Protein AF-R9JPU6-F1 (afdb_monomer)

Solvent-accessible surface area (backbone atoms only — not comparable to full-atom values): 11803 Å² total; per-residue (Å²): 134,87,80,84,91,80,88,85,83,84,76,88,75,80,75,76,77,88,72,72,81,72,50,71,67,57,54,51,59,70,70,45,56,95,27,49,42,82,47,96,69,73,76,91,69,56,48,82,51,43,74,50,76,49,64,34,83,100,52,100,47,70,34,54,36,37,35,25,39,40,81,84,37,42,94,91,50,41,29,31,32,37,42,30,40,59,97,79,42,84,44,27,34,41,32,38,48,68,59,49,40,48,64,64,26,20,50,52,53,46,44,46,45,24,29,49,28,46,74,74,70,66,34,42,81,46,96,74,37,29,42,50,52,51,49,54,26,43,53,49,27,35,75,68,71,78,42,82,69,81,63,92,84,66,54,46,63,55,45,34,63,62,46,63,38,41,50,51,58,35,27,50,52,22,32,66,71,29,65,81,50,84,49,66,71,48,38,51,51,26,54,34,36,49,48,43,34,59,52,52,73,64,55,70,110

Secondary structure (DSSP, 8-state):
-------------------PPPPHHHHHHHHS-TTEEEESS--SSSEEEEEEEEEPTTSS-EEEEEEEE-TT--SSS-EEEEEE-GGG--EEEEEEGGG--TTSB-HHHHHHHHHHHHHHT-S---TTHHHHHHHHHHHHHHHTTSS----TT--HHHHHHH--B-HHHHHHHHHHHHTT---HHHHHHHHHHHHHHHHHHT---

Radius of gyration: 24.13 Å; Cα contacts (8 Å, |Δi|>4): 318; chains: 1; bounding box: 92×58×49 Å

Mean predicted aligned error: 10.43 Å

Nearest PDB structures (foldseek):
  1t82-assembly2_D  TM=3.384E-01  e=1.805E+00  Shewanella oneidensis MR-1
  8k4m-assembly1_A  TM=2.786E-01  e=1.028E+00  Staphylococcus haemolyticus
  7f9o-assembly1_a  TM=2.927E-01  e=2.137E+00  Hordeum vulgare subsp. spontaneum
  5zy8-assembly1_A  TM=2.640E-01  e=2.831E+00  Mycobacterium tuberculosis H37Rv

pLDDT: mean 81.23, std 19.86, range [28.98, 98.38]

Foldseek 3Di:
DDDDDDDDDPDDPPPPPPPDPDDPVRVVQVLAQPQKDWDDDADPDFAWQAKDWQDWPPDPDIKIKTWTFHPPADPVWTWIWIFICPPNDGIIMIGGLLSDQLQWHALQNVVRNFSVCVVVVLALPDPRTNSVLLVVLQVLLCVVVNDDDPDDPDTSVCRRRRPTHNSLVSLVSSLVVLVPDPDPVSVSSNSSSVSSSVSSVPSDD

Sequence (205 aa):
MQVYNISNQIHDKMTHNANQPKTFREEFATMLPASIKQIEQAETGGVALGFTMVPEEGKQVVYGMSARLSEKSTKDNPIVQIRSNLNGENKVYSVEIRKINPQHASQMEMFALCSYADYAGEGTGSTFGSYHTLRMMQDTAETSGVTPTVSDGESAVDNFMNAKRNWISICTQASALLKESSEMSVRDLFLKGRKLTNFLERQEF

Structure (mmCIF, N/CA/C/O backbone):
data_AF-R9JPU6-F1
#
_entry.id   AF-R9JPU6-F1
#
loop_
_atom_site.group_PDB
_atom_site.id
_atom_site.type_symbol
_atom_site.label_atom_id
_atom_site.label_alt_id
_atom_site.label_comp_id
_atom_site.label_asym_id
_atom_site.label_entity_id
_atom_site.label_seq_id
_atom_site.pdbx_PDB_ins_code
_atom_site.Cartn_x
_atom_site.Cartn_y
_atom_site.Cartn_z
_atom_site.occupancy
_atom_site.B_iso_or_equiv
_atom_site.auth_seq_id
_atom_site.auth_comp_id
_atom_site.auth_asym_id
_atom_site.auth_atom_id
_atom_site.pdbx_PDB_model_num
ATOM 1 N N . MET A 1 1 ? -73.795 44.515 28.250 1.00 38.19 1 MET A N 1
ATOM 2 C CA . MET A 1 1 ? -72.401 44.517 27.756 1.00 38.19 1 MET A CA 1
ATOM 3 C C . MET A 1 1 ? -71.759 43.241 28.321 1.00 38.19 1 MET A C 1
ATOM 5 O O . MET A 1 1 ? -71.559 43.200 29.522 1.00 38.19 1 MET A O 1
ATOM 9 N N . GLN A 1 2 ? -71.908 42.065 27.685 1.00 30.28 2 GLN A N 1
ATOM 10 C CA . GLN A 1 2 ? -71.047 41.482 26.625 1.00 30.28 2 GLN A CA 1
ATOM 11 C C . GLN A 1 2 ? -69.556 41.440 27.050 1.00 30.28 2 GLN A C 1
ATOM 13 O O . GLN A 1 2 ? -69.045 42.494 27.392 1.00 30.28 2 GLN A O 1
ATOM 18 N N . VAL A 1 3 ? -68.788 40.335 27.060 1.00 29.03 3 VAL A N 1
ATOM 19 C CA . VAL A 1 3 ? -68.954 38.914 26.663 1.00 29.03 3 VAL A CA 1
ATOM 20 C C . VAL A 1 3 ? -67.937 38.065 27.463 1.00 29.03 3 VAL A C 1
ATOM 22 O O . VAL A 1 3 ? -66.929 38.579 27.938 1.00 29.03 3 VAL A O 1
ATOM 25 N N . TYR A 1 4 ? -68.226 36.770 27.584 1.00 28.98 4 TYR A N 1
ATOM 26 C CA . TYR A 1 4 ? -67.428 35.693 28.169 1.00 28.98 4 TYR A CA 1
ATOM 27 C C . TYR A 1 4 ? -66.068 35.421 27.496 1.00 28.98 4 TYR A C 1
ATOM 29 O O . TYR A 1 4 ? -65.855 35.674 26.315 1.00 28.98 4 TYR A O 1
ATOM 37 N N . ASN A 1 5 ? -65.206 34.802 28.305 1.00 39.75 5 ASN A N 1
ATOM 38 C CA . ASN A 1 5 ? -63.974 34.076 27.997 1.00 39.75 5 ASN A CA 1
ATOM 39 C C . ASN A 1 5 ? -64.203 32.940 26.967 1.00 39.75 5 ASN A C 1
ATOM 41 O O . ASN A 1 5 ? -65.279 32.351 27.004 1.00 39.75 5 ASN A O 1
ATOM 45 N N . ILE A 1 6 ? -63.205 32.628 26.120 1.00 35.47 6 ILE A N 1
ATOM 46 C CA . ILE A 1 6 ? -62.787 31.298 25.594 1.00 35.47 6 ILE A CA 1
ATOM 47 C C . ILE A 1 6 ? -61.735 31.505 24.474 1.00 35.47 6 ILE A C 1
ATOM 49 O O . ILE A 1 6 ? -62.027 32.048 23.419 1.00 35.47 6 ILE A O 1
ATOM 53 N N . SER A 1 7 ? -60.525 31.007 24.750 1.00 35.34 7 SER A N 1
ATOM 54 C CA . SER A 1 7 ? -59.646 30.182 23.900 1.00 35.34 7 SER A CA 1
ATOM 55 C C . SER A 1 7 ? -59.285 30.578 22.450 1.00 35.34 7 SER A C 1
ATOM 57 O O . SER A 1 7 ? -60.121 30.656 21.559 1.00 35.34 7 SER A O 1
ATOM 59 N N . ASN A 1 8 ? -57.965 30.516 22.234 1.00 32.06 8 ASN A N 1
ATOM 60 C CA . ASN A 1 8 ? -57.260 29.752 21.195 1.00 32.06 8 ASN A CA 1
ATOM 61 C C . ASN A 1 8 ? -56.570 30.485 20.030 1.00 32.06 8 ASN A C 1
ATOM 63 O O . ASN A 1 8 ? -57.170 31.206 19.246 1.00 32.06 8 ASN A O 1
ATOM 67 N N . GLN A 1 9 ? -55.302 30.073 19.884 1.00 40.09 9 GLN A N 1
ATOM 68 C CA . GLN A 1 9 ? -54.487 29.985 18.671 1.00 40.09 9 GLN A CA 1
ATOM 69 C C . GLN A 1 9 ? -53.831 31.261 18.134 1.00 40.09 9 GLN A C 1
ATOM 71 O O . GLN A 1 9 ? -54.279 31.854 17.161 1.00 40.09 9 GLN A O 1
ATOM 76 N N . ILE A 1 10 ? -52.613 31.519 18.617 1.00 34.38 10 ILE A N 1
ATOM 77 C CA . ILE A 1 10 ? -51.503 31.742 17.684 1.00 34.38 10 ILE A CA 1
ATOM 78 C C . ILE A 1 10 ? -50.476 30.653 17.969 1.00 34.38 10 ILE A C 1
ATOM 80 O O . ILE A 1 10 ? -49.753 30.669 18.959 1.00 34.38 10 ILE A O 1
ATOM 84 N N . HIS A 1 11 ? -50.549 29.624 17.134 1.00 36.19 11 HIS A N 1
ATOM 85 C CA . HIS A 1 11 ? -49.63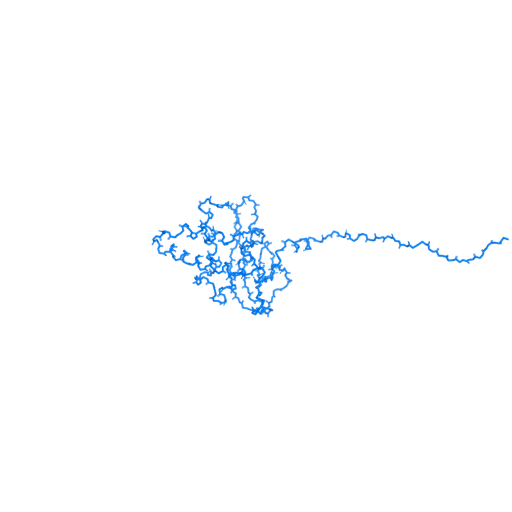9 28.499 17.116 1.00 36.19 11 HIS A CA 1
ATOM 86 C C . HIS A 1 11 ? -48.283 29.011 16.631 1.00 36.19 11 HIS A C 1
ATOM 88 O O . HIS A 1 11 ? -48.166 29.517 15.514 1.00 36.19 11 HIS A O 1
ATOM 94 N N . ASP A 1 12 ? -47.284 28.877 17.493 1.00 40.50 12 ASP A N 1
ATOM 95 C CA . ASP A 1 12 ? -45.879 29.027 17.166 1.00 40.50 12 ASP A CA 1
ATOM 96 C C . ASP A 1 12 ? -45.542 28.081 16.004 1.00 40.50 12 ASP A C 1
ATOM 98 O O . ASP A 1 12 ? -45.567 26.855 16.131 1.00 40.50 12 ASP A O 1
ATOM 102 N N . LYS A 1 13 ? -45.275 28.647 14.830 1.00 36.78 13 LYS A N 1
ATOM 103 C CA . LYS A 1 13 ? -44.569 27.958 13.750 1.00 36.78 13 LYS A CA 1
ATOM 104 C C . LYS A 1 13 ? -43.402 28.826 13.315 1.00 36.78 13 LYS A C 1
ATOM 106 O O . LYS A 1 13 ? -43.304 29.235 12.162 1.00 36.78 13 LYS A O 1
ATOM 111 N N . MET A 1 14 ? -42.480 29.065 14.243 1.00 31.97 14 MET A N 1
ATOM 112 C CA . MET A 1 14 ? -41.086 29.214 13.852 1.00 31.97 14 MET A CA 1
ATOM 113 C C . MET A 1 14 ? -40.602 27.833 13.419 1.00 31.97 14 MET A C 1
ATOM 115 O O . MET A 1 14 ? -40.208 26.993 14.224 1.00 31.97 14 MET A O 1
ATOM 119 N N . THR A 1 15 ? -40.690 27.566 12.119 1.00 36.72 15 THR A N 1
ATOM 120 C CA . THR A 1 15 ? -39.901 26.508 11.499 1.00 36.72 15 THR A CA 1
ATOM 121 C C . THR A 1 15 ? -38.438 26.832 11.777 1.00 36.72 15 THR A C 1
ATOM 123 O O . THR A 1 15 ? -37.862 27.708 11.129 1.00 36.72 15 THR A O 1
ATOM 126 N N . HIS A 1 16 ? -37.848 26.159 12.764 1.00 35.19 16 HIS A N 1
ATOM 127 C CA . HIS A 1 16 ? -36.404 26.081 12.901 1.00 35.19 16 HIS A CA 1
ATOM 128 C C . HIS A 1 16 ? -35.870 25.457 11.616 1.00 35.19 16 HIS A C 1
ATOM 130 O O . HIS A 1 16 ? -35.913 24.244 11.421 1.00 35.19 16 HIS A O 1
ATOM 136 N N . ASN A 1 17 ? -35.421 26.316 10.706 1.00 39.03 17 ASN A N 1
ATOM 137 C CA . ASN A 1 17 ? -34.618 25.905 9.578 1.00 39.03 17 ASN A CA 1
ATOM 138 C C . ASN A 1 17 ? -33.299 25.401 10.172 1.00 39.03 17 ASN A C 1
ATOM 140 O O . ASN A 1 17 ? -32.473 26.186 10.641 1.00 39.03 17 ASN A O 1
ATOM 144 N N . ALA A 1 18 ? -33.175 24.080 10.264 1.00 47.41 18 ALA A N 1
ATOM 145 C CA . ALA A 1 18 ? -32.010 23.386 10.778 1.00 47.41 18 ALA A CA 1
ATOM 146 C C . ALA A 1 18 ? -30.858 23.514 9.776 1.00 47.41 18 ALA A C 1
ATOM 148 O O . ALA A 1 18 ? -30.551 22.584 9.046 1.00 47.41 18 ALA A O 1
ATOM 149 N N . ASN A 1 19 ? -30.224 24.680 9.753 1.00 55.78 19 ASN A N 1
ATOM 150 C CA . ASN A 1 19 ? -28.884 24.860 9.215 1.00 55.78 19 ASN A CA 1
ATOM 151 C C . ASN A 1 19 ? -28.021 25.431 10.338 1.00 55.78 19 ASN A C 1
ATOM 153 O O . ASN A 1 19 ? -27.644 26.602 10.329 1.00 55.78 19 ASN A O 1
ATOM 157 N N . GLN A 1 20 ? -27.747 24.598 11.345 1.00 49.22 20 GLN A N 1
ATOM 158 C CA . GLN A 1 20 ? -26.574 24.847 12.172 1.00 49.22 20 GLN A CA 1
ATOM 159 C C . GLN A 1 20 ? -25.337 24.681 11.277 1.00 49.22 20 GLN A C 1
ATOM 161 O O . GLN A 1 20 ? -25.290 23.723 10.499 1.00 49.22 20 GLN A O 1
ATOM 166 N N . PRO A 1 21 ? -24.362 25.605 11.331 1.00 50.72 21 PRO A N 1
ATOM 167 C CA . PRO A 1 21 ? -23.113 25.435 10.605 1.00 50.72 21 PRO A CA 1
ATOM 168 C C . PRO A 1 21 ? -22.453 24.143 11.087 1.00 50.72 21 PRO A C 1
ATOM 170 O O . PRO A 1 21 ? -22.270 23.954 12.293 1.00 50.72 21 PRO A O 1
ATOM 173 N N . LYS A 1 22 ? -22.152 23.242 10.146 1.00 50.44 22 LYS A N 1
ATOM 174 C CA . LYS A 1 22 ? -21.435 22.002 10.445 1.00 50.44 22 LYS A CA 1
ATOM 175 C C . LYS A 1 22 ? -20.116 22.364 11.107 1.00 50.44 22 LYS A C 1
ATOM 177 O O . LYS A 1 22 ? -19.435 23.309 10.709 1.00 50.44 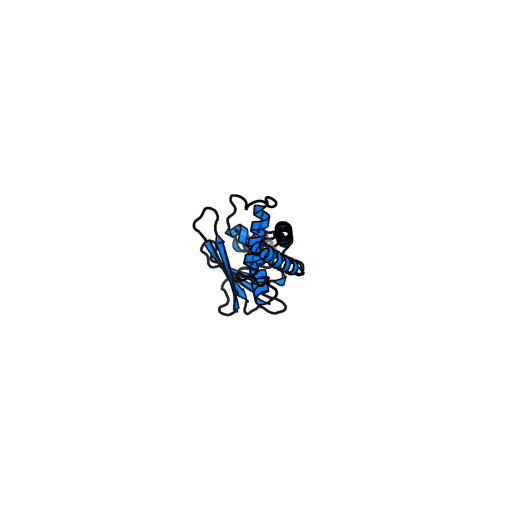22 LYS A O 1
ATOM 182 N N . THR A 1 23 ? -19.761 21.630 12.146 1.00 63.66 23 THR A N 1
ATOM 183 C CA . THR A 1 23 ? -18.461 21.817 12.786 1.00 63.66 23 THR A CA 1
ATOM 184 C C . THR A 1 23 ? -17.353 21.438 11.799 1.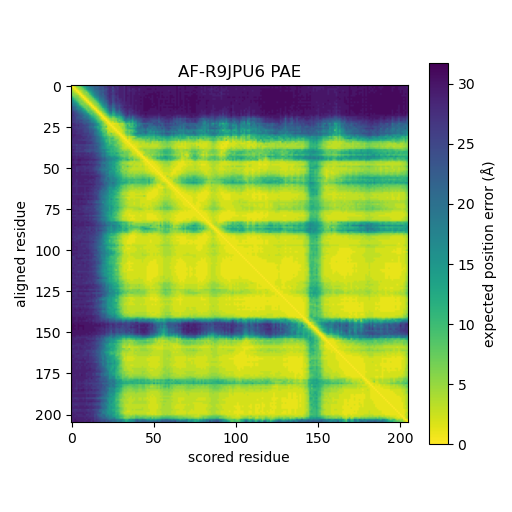00 63.66 23 THR A C 1
ATOM 186 O O . THR A 1 23 ? -17.533 20.540 10.979 1.00 63.66 23 THR A O 1
ATOM 189 N N . PHE A 1 24 ? -16.171 22.054 11.902 1.00 55.91 24 PHE A N 1
ATOM 190 C CA . PHE A 1 24 ? -15.005 21.697 11.074 1.00 55.91 24 PHE A CA 1
ATOM 191 C C . PHE A 1 24 ? -14.715 20.183 11.087 1.00 55.91 24 PHE A C 1
ATOM 193 O O . PHE A 1 24 ? -14.290 19.614 10.090 1.00 55.91 24 PHE A O 1
ATOM 200 N N . ARG A 1 25 ? -15.007 19.502 12.204 1.00 54.34 25 ARG A N 1
ATOM 201 C CA . ARG A 1 25 ? -14.876 18.045 12.341 1.00 54.34 25 ARG A CA 1
ATOM 202 C C . ARG A 1 25 ? -15.889 17.277 11.483 1.00 54.34 25 ARG A C 1
ATOM 204 O O . ARG A 1 25 ? -15.532 16.250 10.918 1.00 54.34 25 ARG A O 1
ATOM 211 N N . GLU A 1 26 ? -17.124 17.761 11.374 1.00 54.12 26 GLU A N 1
ATOM 212 C CA . GLU A 1 26 ? -18.160 17.179 10.509 1.00 54.12 26 GLU A CA 1
ATOM 213 C C . GLU A 1 26 ? -17.874 17.450 9.030 1.00 54.12 26 GLU A C 1
ATOM 215 O O . GLU A 1 26 ? -18.044 16.553 8.207 1.00 54.12 26 GLU A O 1
ATOM 220 N N . GLU A 1 27 ? -17.377 18.640 8.689 1.00 55.28 27 GLU A N 1
ATOM 221 C CA . GLU A 1 27 ? -16.940 18.958 7.324 1.00 55.28 27 GLU A CA 1
ATOM 222 C C . GLU A 1 27 ? -15.718 18.121 6.915 1.00 55.28 27 GLU A C 1
ATOM 224 O O . GLU A 1 27 ? -15.715 17.507 5.847 1.00 55.28 27 GLU A O 1
ATOM 229 N N . PHE A 1 28 ? -14.722 17.984 7.794 1.00 56.56 28 PHE A N 1
ATOM 230 C CA . PHE A 1 28 ? -13.540 17.153 7.555 1.00 56.56 28 PHE A CA 1
ATOM 231 C C . PHE A 1 28 ? -13.891 15.663 7.438 1.00 56.56 28 PHE A C 1
ATOM 233 O O . PHE A 1 28 ? -13.375 14.969 6.564 1.00 56.56 28 PHE A O 1
ATOM 240 N N . ALA A 1 29 ? -14.827 15.164 8.254 1.00 55.97 29 ALA A N 1
ATOM 241 C CA . ALA A 1 29 ? -15.326 13.795 8.135 1.00 55.97 29 ALA A CA 1
ATOM 242 C C . ALA A 1 29 ? -16.040 13.542 6.795 1.00 55.97 29 ALA A C 1
ATOM 244 O O . ALA A 1 29 ? -15.964 12.430 6.278 1.00 55.97 29 ALA A O 1
ATOM 245 N N . THR A 1 30 ? -16.687 14.556 6.205 1.00 55.28 30 THR A N 1
ATOM 246 C CA . THR A 1 30 ? -17.273 14.447 4.856 1.00 55.28 30 THR A CA 1
ATOM 247 C C . THR A 1 30 ? -16.252 14.514 3.718 1.00 55.28 30 THR A C 1
ATOM 249 O O . THR A 1 30 ? -16.586 14.124 2.603 1.00 55.28 30 THR A O 1
ATOM 252 N N . MET A 1 31 ? -15.021 14.968 3.980 1.00 64.69 31 MET A N 1
ATOM 253 C CA . MET A 1 31 ? -13.921 14.957 3.003 1.00 64.69 31 MET A CA 1
ATOM 254 C C . MET A 1 31 ? -13.134 13.642 3.006 1.00 64.69 31 MET A C 1
ATOM 256 O O . MET A 1 31 ? -12.384 13.374 2.066 1.00 64.69 31 MET A O 1
ATOM 260 N N . LEU A 1 32 ? -13.291 12.813 4.045 1.00 69.12 32 LEU A N 1
ATOM 261 C CA . LEU A 1 32 ? -12.600 11.534 4.114 1.00 69.12 32 LEU A CA 1
ATOM 262 C C . LEU A 1 32 ? -13.168 10.537 3.091 1.00 69.12 32 LEU A C 1
ATOM 264 O O . LEU A 1 32 ? -14.376 10.506 2.840 1.00 69.12 32 LEU A O 1
ATOM 268 N N . PRO A 1 33 ? -12.312 9.673 2.521 1.00 74.88 33 PRO A N 1
ATOM 269 C CA . PRO A 1 33 ? -12.764 8.589 1.658 1.00 74.88 33 PRO A CA 1
ATOM 270 C C . PRO A 1 33 ? -13.748 7.678 2.398 1.00 74.88 33 PRO A C 1
ATOM 272 O O . PRO A 1 33 ? -13.590 7.446 3.593 1.00 74.88 33 PRO A O 1
ATOM 275 N N . ALA A 1 34 ? -14.712 7.083 1.690 1.00 80.38 34 ALA A N 1
ATOM 276 C CA . ALA A 1 34 ? -15.714 6.193 2.295 1.00 80.38 34 ALA A CA 1
ATOM 277 C C . ALA A 1 34 ? -15.114 4.964 3.016 1.00 80.38 34 ALA A C 1
ATOM 279 O O . ALA A 1 34 ? -15.773 4.344 3.856 1.00 80.38 34 ALA A O 1
ATOM 280 N N . SER A 1 35 ? -13.873 4.609 2.682 1.00 84.88 35 SER A N 1
ATOM 281 C CA . SER A 1 35 ? -13.092 3.552 3.320 1.00 84.88 35 SER A CA 1
ATOM 282 C C . SER A 1 35 ? -12.487 3.976 4.668 1.00 84.88 35 SER A C 1
ATOM 284 O O . SER A 1 35 ? -12.140 3.100 5.456 1.00 84.88 35 SER A O 1
ATOM 286 N N . ILE A 1 36 ? -12.369 5.278 4.963 1.00 89.69 36 ILE A N 1
ATOM 287 C CA . ILE A 1 36 ? -11.645 5.815 6.122 1.00 89.69 36 ILE A CA 1
ATOM 288 C C . ILE A 1 36 ? -12.606 6.414 7.146 1.00 89.69 36 ILE A C 1
ATOM 290 O O . ILE A 1 36 ? -13.457 7.245 6.838 1.00 89.69 36 ILE A O 1
ATOM 294 N N . LYS A 1 37 ? -12.399 6.061 8.414 1.00 90.62 37 LYS A N 1
ATOM 295 C CA . LYS A 1 37 ? -13.037 6.706 9.566 1.00 90.62 37 LYS A CA 1
ATOM 296 C C . LYS A 1 37 ? -11.983 7.096 10.587 1.00 90.62 37 LYS A C 1
ATOM 298 O O . LYS A 1 37 ? -11.237 6.240 11.056 1.00 90.62 37 LYS A O 1
ATOM 303 N N . GLN A 1 38 ? -11.936 8.366 10.977 1.00 90.06 38 GLN A N 1
ATOM 304 C CA . GLN A 1 38 ? -11.140 8.765 12.135 1.00 90.06 38 GLN A CA 1
ATOM 305 C C . GLN A 1 38 ? -11.800 8.233 13.415 1.00 90.06 38 GLN A C 1
ATOM 307 O O . GLN A 1 38 ? -13.006 8.389 13.604 1.00 90.06 38 GLN A O 1
ATOM 312 N N . ILE A 1 39 ? -11.014 7.616 14.295 1.00 89.81 39 ILE A N 1
ATOM 313 C CA . ILE A 1 39 ? -11.467 7.111 15.597 1.00 89.81 39 ILE A CA 1
ATOM 314 C C . ILE A 1 39 ? -10.704 7.802 16.729 1.00 89.81 39 ILE A C 1
ATOM 316 O O . ILE A 1 39 ? -9.604 8.315 16.531 1.00 89.81 39 ILE A O 1
ATOM 320 N N . GLU A 1 40 ? -11.301 7.837 17.918 1.00 84.81 40 GLU A N 1
ATOM 321 C CA . GLU A 1 40 ? -10.770 8.618 19.045 1.00 84.81 40 GLU A CA 1
ATOM 322 C C . GLU A 1 40 ? -9.537 7.985 19.683 1.00 84.81 40 GLU A C 1
ATOM 324 O O . GLU A 1 40 ? -8.614 8.687 20.086 1.00 84.81 40 GLU A O 1
ATOM 329 N N . GLN A 1 41 ? -9.517 6.657 19.774 1.00 84.00 41 GLN A N 1
ATOM 330 C CA . GLN A 1 41 ? -8.434 5.910 20.396 1.00 84.00 41 GLN A CA 1
ATOM 331 C C . GLN A 1 41 ? -8.130 4.670 19.572 1.00 84.00 41 GLN A C 1
ATOM 333 O O . GLN A 1 41 ? -9.032 3.990 19.083 1.00 84.00 41 GLN A O 1
ATOM 338 N N . ALA A 1 42 ? -6.842 4.382 19.423 1.00 82.94 42 ALA A N 1
ATOM 339 C CA . ALA A 1 42 ? -6.418 3.147 18.797 1.00 82.94 42 ALA A CA 1
ATOM 340 C C . ALA A 1 42 ? -6.670 1.961 19.719 1.00 82.94 42 ALA A C 1
ATOM 342 O O . ALA A 1 42 ? -6.559 2.069 20.941 1.00 82.94 42 ALA A O 1
ATOM 343 N N . GLU A 1 43 ? -6.920 0.813 19.105 1.00 86.75 43 GLU A N 1
ATOM 344 C CA . GLU A 1 43 ? -7.032 -0.447 19.825 1.00 86.75 43 GLU A CA 1
ATOM 345 C C . GLU A 1 43 ? -5.689 -0.790 20.485 1.00 86.75 43 GLU A C 1
ATOM 347 O O . GLU A 1 43 ? -4.609 -0.467 19.964 1.00 86.75 43 GLU A O 1
ATOM 352 N N . THR A 1 44 ? -5.763 -1.373 21.681 1.00 80.50 44 THR A N 1
ATOM 353 C CA . THR A 1 44 ? -4.597 -1.758 22.487 1.00 80.50 44 THR A CA 1
ATOM 354 C C . THR A 1 44 ? -4.046 -3.122 22.072 1.00 80.50 44 THR A C 1
ATOM 356 O O . THR A 1 44 ? -2.852 -3.359 22.265 1.00 80.50 44 THR A O 1
ATOM 359 N N . GLY A 1 45 ? -4.877 -3.983 21.471 1.00 80.25 45 GLY A N 1
ATOM 360 C CA . GLY A 1 45 ? -4.484 -5.254 20.863 1.00 80.25 45 GLY A CA 1
ATOM 361 C C . GLY A 1 45 ? -4.208 -5.154 19.358 1.00 80.25 45 GLY A C 1
ATOM 362 O O . GLY A 1 45 ? -3.800 -4.110 18.855 1.00 80.25 45 GLY A O 1
ATOM 363 N N . GLY A 1 46 ? -4.384 -6.260 18.630 1.00 82.75 46 GLY A N 1
ATOM 364 C CA . GLY A 1 46 ? -4.194 -6.332 17.174 1.00 82.75 46 GLY A CA 1
ATOM 365 C C . GLY A 1 46 ? -2.749 -6.563 16.702 1.00 82.75 46 GLY A C 1
ATOM 366 O O . GLY A 1 46 ? -1.778 -6.387 17.443 1.00 82.75 46 GLY A O 1
ATOM 367 N N . VAL A 1 47 ? -2.600 -6.950 15.431 1.00 93.25 47 VAL A N 1
ATOM 368 C CA . VAL A 1 47 ? -1.317 -7.363 14.827 1.00 93.25 47 VAL A CA 1
ATOM 369 C C . VAL A 1 47 ? -0.654 -6.186 14.116 1.00 93.25 47 VAL A C 1
ATOM 371 O O . VAL A 1 47 ? -1.279 -5.555 13.268 1.00 93.25 47 VAL A O 1
ATOM 374 N N . ALA A 1 48 ? 0.606 -5.880 14.431 1.00 94.31 48 ALA A N 1
ATOM 375 C CA . ALA A 1 48 ? 1.369 -4.873 13.690 1.00 94.31 48 ALA A CA 1
ATOM 376 C C . ALA A 1 48 ? 1.613 -5.347 12.247 1.00 94.31 48 ALA A C 1
ATOM 378 O O . ALA A 1 48 ? 2.065 -6.47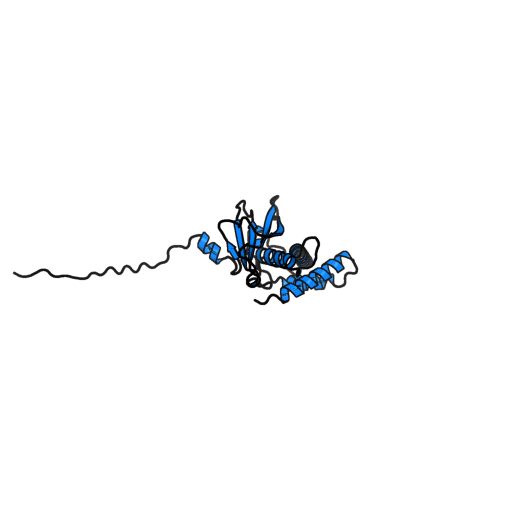1 12.046 1.00 94.31 48 ALA A O 1
ATOM 379 N N . LEU A 1 49 ? 1.304 -4.498 11.262 1.00 96.12 49 LEU A N 1
ATOM 380 C CA . LEU A 1 49 ? 1.369 -4.851 9.839 1.00 96.12 49 LEU A CA 1
ATOM 381 C C . LEU A 1 49 ? 2.490 -4.131 9.095 1.00 96.12 49 LEU A C 1
ATOM 383 O O . LEU A 1 49 ? 3.139 -4.726 8.243 1.00 96.12 49 LEU A O 1
ATOM 387 N N . GLY A 1 50 ? 2.718 -2.853 9.394 1.00 93.12 50 GLY A N 1
ATOM 388 C CA . GLY A 1 50 ? 3.661 -2.060 8.615 1.00 93.12 50 GLY A CA 1
ATOM 389 C C . GLY A 1 50 ? 3.980 -0.709 9.226 1.00 93.12 50 GLY A C 1
ATOM 390 O O . GLY A 1 50 ? 3.277 -0.213 10.110 1.00 93.12 50 GLY A O 1
ATOM 391 N N . PHE A 1 51 ? 5.053 -0.108 8.727 1.00 93.62 51 PHE A N 1
ATOM 392 C CA . PHE A 1 51 ? 5.496 1.228 9.091 1.00 93.62 51 PHE A CA 1
ATOM 393 C C . PHE A 1 51 ? 5.957 1.966 7.834 1.00 93.62 51 PHE A C 1
ATOM 395 O O . PHE A 1 51 ? 6.629 1.378 6.988 1.00 93.62 51 PHE A O 1
ATOM 402 N N . THR A 1 52 ? 5.606 3.243 7.710 1.00 90.62 52 THR A N 1
ATOM 403 C CA . THR A 1 52 ? 6.117 4.112 6.646 1.00 90.62 52 THR A CA 1
ATOM 404 C C . THR A 1 52 ? 6.432 5.499 7.181 1.00 90.62 52 THR A C 1
ATOM 406 O O . THR A 1 52 ? 5.888 5.936 8.195 1.00 90.62 52 THR A O 1
ATOM 409 N N . MET A 1 53 ? 7.308 6.196 6.469 1.00 87.94 53 MET A N 1
ATOM 410 C CA . MET A 1 53 ? 7.652 7.589 6.711 1.00 87.94 53 MET A CA 1
ATOM 411 C C . MET A 1 53 ? 7.108 8.458 5.576 1.00 87.94 53 MET A C 1
ATOM 413 O O . MET A 1 53 ? 7.139 8.048 4.417 1.00 87.94 53 MET A O 1
ATOM 417 N N . VAL A 1 54 ? 6.611 9.643 5.918 1.00 84.69 54 VAL A N 1
ATOM 418 C CA . VAL A 1 54 ? 6.126 10.659 4.977 1.00 84.69 54 VAL A CA 1
ATOM 419 C C . VAL A 1 54 ? 6.960 11.924 5.201 1.00 84.69 54 VAL A C 1
ATOM 421 O O . VAL A 1 54 ? 6.733 12.617 6.198 1.00 84.69 54 VAL A O 1
ATOM 424 N N . PRO A 1 55 ? 7.978 12.192 4.363 1.00 80.69 55 PRO A N 1
ATOM 425 C CA . PRO A 1 55 ? 8.770 13.412 4.465 1.00 80.69 55 PRO A CA 1
ATOM 426 C C . PRO A 1 55 ? 7.956 14.618 3.986 1.00 80.69 55 PRO A C 1
ATOM 428 O O . PRO A 1 55 ? 7.229 14.523 3.000 1.00 80.69 55 PRO A O 1
ATOM 431 N N . GLU A 1 56 ? 8.085 15.747 4.676 1.00 79.06 56 GLU A N 1
ATOM 432 C CA . GLU A 1 56 ? 7.538 17.026 4.220 1.00 79.06 56 GLU A CA 1
ATOM 433 C C . GLU A 1 56 ? 8.566 17.728 3.332 1.00 79.06 56 GLU A C 1
ATOM 435 O O . GLU A 1 56 ? 9.708 17.955 3.744 1.00 79.06 56 GLU A O 1
ATOM 440 N N . GLU A 1 57 ? 8.172 18.061 2.106 1.00 72.31 57 GLU A N 1
ATOM 441 C CA . GLU A 1 57 ? 9.090 18.628 1.126 1.00 72.31 57 GLU A CA 1
ATOM 442 C C . GLU A 1 57 ? 9.614 19.999 1.576 1.00 72.31 57 GLU A C 1
ATOM 444 O O . GLU A 1 57 ? 8.903 20.816 2.165 1.00 72.31 57 GLU A O 1
ATOM 449 N N . GLY A 1 58 ? 10.913 20.229 1.366 1.00 70.62 58 GLY A N 1
ATOM 450 C CA . GLY A 1 58 ? 11.584 21.459 1.790 1.00 70.62 58 GLY A CA 1
ATOM 451 C C . GLY A 1 58 ? 11.720 21.634 3.309 1.00 70.62 58 GLY A C 1
ATOM 452 O O . GLY A 1 58 ? 12.195 22.682 3.750 1.00 70.62 58 GLY A O 1
ATOM 453 N N . LYS A 1 59 ? 11.343 20.639 4.130 1.00 76.88 59 LYS A N 1
ATOM 454 C CA . LYS A 1 59 ? 11.437 20.703 5.598 1.00 76.88 59 LYS A CA 1
ATOM 455 C C . LYS A 1 59 ? 12.218 19.519 6.169 1.00 76.88 59 LYS A C 1
ATOM 457 O O . LYS A 1 59 ? 12.265 18.436 5.606 1.00 76.88 59 LYS A O 1
ATOM 462 N N . GLN A 1 60 ? 12.799 19.709 7.353 1.00 77.62 60 GLN A N 1
ATOM 463 C CA . GLN A 1 60 ? 13.458 18.644 8.130 1.00 77.62 60 GLN A CA 1
ATOM 464 C C . GLN A 1 60 ? 12.447 17.839 8.973 1.00 77.62 60 GLN A C 1
ATOM 466 O O . GLN A 1 60 ? 12.747 17.414 10.087 1.00 77.62 60 GLN A O 1
ATOM 471 N N . VAL A 1 61 ? 11.213 17.693 8.481 1.00 78.38 61 VAL A N 1
ATOM 472 C CA . VAL A 1 61 ? 10.111 17.042 9.197 1.00 78.38 61 VAL A CA 1
ATOM 473 C C . VAL A 1 61 ? 9.728 15.767 8.460 1.00 78.38 61 VAL A C 1
ATOM 475 O O . VAL A 1 61 ? 9.521 15.775 7.250 1.00 78.38 61 VAL A O 1
ATOM 478 N N . VAL A 1 62 ? 9.620 14.672 9.210 1.00 80.38 62 VAL A N 1
ATOM 479 C CA . VAL A 1 62 ? 9.199 13.364 8.706 1.00 80.38 62 VAL A CA 1
ATOM 480 C C . VAL A 1 62 ? 8.124 12.817 9.635 1.00 80.38 62 VAL A C 1
ATOM 482 O O . VAL A 1 62 ? 8.339 12.699 10.843 1.00 80.38 62 VAL A O 1
ATOM 485 N N . TYR A 1 63 ? 6.969 12.473 9.077 1.00 84.38 63 TYR A N 1
ATOM 486 C CA . TYR A 1 63 ? 5.850 11.912 9.827 1.00 84.38 63 TYR A CA 1
ATOM 487 C C . TYR A 1 63 ? 5.866 10.384 9.748 1.00 84.38 63 TYR A C 1
ATOM 489 O O . TYR A 1 63 ? 6.011 9.811 8.669 1.00 84.38 63 TYR A O 1
ATOM 497 N N . GLY A 1 64 ? 5.710 9.713 10.888 1.00 87.31 64 GLY A N 1
ATOM 498 C CA . GLY A 1 64 ? 5.679 8.256 10.983 1.00 87.31 64 GLY A CA 1
ATOM 499 C C . GLY A 1 64 ? 4.247 7.729 10.979 1.00 87.31 64 GLY A C 1
ATOM 500 O O . GLY A 1 64 ? 3.411 8.178 11.765 1.00 87.31 64 GLY A O 1
ATOM 501 N N . MET A 1 65 ? 3.968 6.756 10.115 1.00 90.88 65 MET A N 1
ATOM 502 C CA . MET A 1 65 ? 2.693 6.040 10.073 1.00 90.88 65 MET A CA 1
ATOM 503 C C . MET A 1 65 ? 2.920 4.584 10.449 1.00 90.88 65 MET A C 1
ATOM 505 O O . MET A 1 65 ? 3.847 3.950 9.950 1.00 90.88 65 MET A O 1
ATOM 509 N N . SER A 1 66 ? 2.041 4.028 11.278 1.00 93.88 66 SER A N 1
ATOM 510 C CA . SER A 1 66 ? 2.037 2.592 11.571 1.00 93.88 66 SER A CA 1
ATOM 511 C C . SER A 1 66 ? 0.679 1.983 11.261 1.00 93.88 66 SER A C 1
ATOM 513 O O . SER A 1 66 ? -0.352 2.554 11.614 1.00 93.88 66 SER A O 1
ATOM 515 N N . ALA A 1 67 ? 0.694 0.830 10.601 1.00 96.50 67 ALA A N 1
ATOM 516 C CA . ALA A 1 67 ? -0.478 0.036 10.277 1.00 96.50 67 ALA A CA 1
ATOM 517 C C . ALA A 1 67 ? -0.599 -1.145 11.240 1.00 96.50 67 ALA A C 1
ATOM 519 O O . ALA A 1 67 ? 0.382 -1.832 11.539 1.00 96.50 6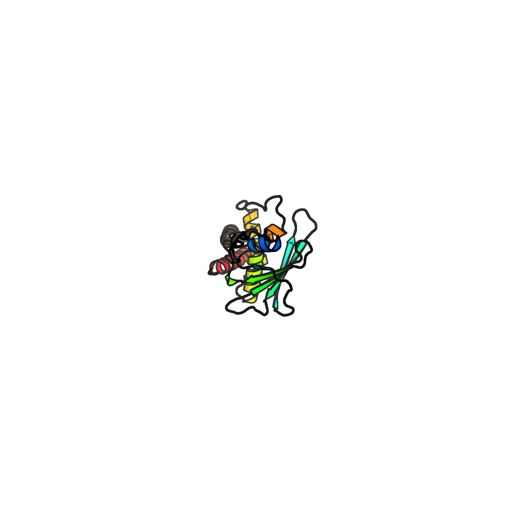7 ALA A O 1
ATOM 520 N N . ARG A 1 68 ? -1.818 -1.401 11.704 1.00 96.56 68 ARG A N 1
ATOM 521 C CA . ARG A 1 68 ? -2.163 -2.528 12.572 1.00 96.56 68 ARG A CA 1
ATOM 522 C C . ARG A 1 68 ? -3.493 -3.133 12.136 1.00 96.56 68 ARG A C 1
ATOM 524 O O . ARG A 1 68 ? -4.419 -2.401 11.810 1.00 96.56 68 ARG A O 1
ATOM 531 N N . LEU A 1 69 ? -3.611 -4.455 12.167 1.00 97.25 69 LEU A N 1
ATOM 532 C CA . LEU A 1 69 ? -4.882 -5.141 11.968 1.00 97.25 69 LEU A CA 1
ATOM 533 C C . LEU A 1 69 ? -5.783 -4.883 13.176 1.00 97.25 69 LEU A C 1
ATOM 535 O O . LEU A 1 69 ? -5.374 -5.158 14.306 1.00 97.25 69 LEU A O 1
ATOM 539 N N . SER A 1 70 ? -6.983 -4.362 12.931 1.00 96.12 70 SER A N 1
ATOM 540 C CA . SER A 1 70 ? -7.965 -4.112 13.987 1.00 96.12 70 SER A CA 1
ATOM 541 C C . SER A 1 70 ? -8.422 -5.420 14.637 1.00 96.12 70 SER A C 1
ATOM 543 O O . SER A 1 70 ? -8.583 -6.434 13.962 1.00 96.12 70 SER A O 1
ATOM 545 N N . GLU A 1 71 ? -8.715 -5.393 15.931 1.00 94.38 71 GLU A N 1
ATOM 546 C CA . GLU A 1 71 ? -9.362 -6.494 16.659 1.00 94.38 71 GLU A CA 1
ATOM 547 C C . GLU A 1 71 ? -10.802 -6.735 16.183 1.00 94.38 71 GLU A C 1
ATOM 549 O O . GLU A 1 71 ? -11.344 -7.825 16.345 1.00 94.38 71 GLU A O 1
ATOM 554 N N . LYS A 1 72 ? -11.414 -5.728 15.549 1.00 92.94 72 LYS A N 1
ATOM 555 C CA . LYS A 1 72 ? -12.731 -5.818 14.901 1.00 92.94 72 LYS A CA 1
ATOM 556 C C . LYS A 1 72 ? -12.646 -6.306 13.454 1.00 92.94 72 LYS A C 1
ATOM 558 O O . LYS A 1 72 ? -13.673 -6.419 12.787 1.00 92.94 72 LYS A O 1
ATOM 563 N N . SER A 1 73 ? -11.435 -6.545 12.951 1.00 93.56 73 SER A N 1
ATOM 564 C CA . SER A 1 73 ? -11.205 -7.046 11.601 1.00 93.56 73 SER A CA 1
ATOM 565 C C . SER A 1 73 ? -11.729 -8.473 11.469 1.00 93.56 73 SER A C 1
ATOM 567 O O . SER A 1 73 ? -11.538 -9.312 12.349 1.00 93.56 73 SER A O 1
ATOM 569 N N . THR A 1 74 ? -12.371 -8.766 10.345 1.00 94.25 74 THR A N 1
ATOM 570 C CA . THR A 1 74 ? -12.844 -10.113 10.005 1.00 94.25 74 THR A CA 1
ATOM 571 C C . THR A 1 74 ? -12.340 -10.497 8.619 1.00 94.25 74 THR A C 1
ATOM 573 O O . THR A 1 74 ? -11.892 -9.645 7.853 1.00 94.25 74 THR A O 1
ATOM 576 N N . LYS A 1 75 ? -12.435 -11.781 8.255 1.00 90.19 75 LYS A N 1
ATOM 577 C CA . LYS A 1 75 ? -12.085 -12.236 6.899 1.00 90.19 75 LYS A CA 1
ATOM 578 C C . LYS A 1 75 ? -12.944 -11.548 5.821 1.00 90.19 75 LYS A C 1
ATOM 580 O O . LYS A 1 75 ? -12.454 -11.204 4.744 1.00 90.19 75 LYS A O 1
ATOM 585 N N . ASP A 1 76 ? -14.216 -11.312 6.130 1.00 91.56 76 ASP A N 1
ATOM 586 C CA . ASP A 1 76 ? -15.176 -10.706 5.201 1.00 91.56 76 ASP A CA 1
ATOM 587 C C . ASP A 1 76 ? -15.162 -9.179 5.240 1.00 91.56 76 ASP A C 1
ATOM 589 O O . ASP A 1 76 ? -15.602 -8.541 4.293 1.00 91.56 76 ASP A O 1
ATOM 593 N N . ASN A 1 77 ? -14.604 -8.574 6.286 1.00 94.25 77 ASN A N 1
ATOM 594 C CA . ASN A 1 77 ? -14.374 -7.138 6.359 1.00 94.25 77 ASN A CA 1
ATOM 595 C C . ASN A 1 77 ? -13.037 -6.854 7.056 1.00 94.25 77 ASN A C 1
ATOM 597 O O . ASN A 1 77 ? -13.012 -6.648 8.277 1.00 94.25 77 ASN A O 1
ATOM 601 N N . PRO A 1 78 ? -11.920 -6.888 6.308 1.00 96.62 78 PRO A N 1
ATOM 602 C CA . PRO A 1 78 ? -10.630 -6.558 6.865 1.00 96.62 78 PRO A CA 1
ATOM 603 C C . PRO A 1 78 ? -10.542 -5.065 7.167 1.00 96.62 78 PRO A C 1
ATOM 605 O O . PRO A 1 78 ? -10.817 -4.224 6.309 1.00 96.62 78 PRO A O 1
ATOM 608 N N . ILE A 1 79 ? -10.140 -4.745 8.396 1.00 97.50 79 ILE A N 1
ATOM 609 C CA . ILE A 1 79 ? -9.990 -3.371 8.879 1.00 97.50 79 ILE A CA 1
ATOM 610 C C . ILE A 1 79 ? -8.560 -3.169 9.370 1.00 97.50 79 ILE A C 1
ATOM 612 O O . ILE A 1 79 ? -8.075 -3.900 10.239 1.00 97.50 79 ILE A O 1
ATOM 616 N N . VAL A 1 80 ? -7.901 -2.141 8.844 1.00 97.81 80 VAL A N 1
ATOM 617 C CA . VAL A 1 80 ? -6.561 -1.723 9.264 1.00 97.81 80 VAL A CA 1
ATOM 618 C C . VAL A 1 80 ? -6.644 -0.379 9.978 1.00 97.81 80 VAL A C 1
ATOM 620 O O . VAL A 1 80 ? -7.212 0.576 9.457 1.00 97.81 80 VAL A O 1
ATOM 623 N N . GLN A 1 81 ? -6.062 -0.294 11.171 1.00 96.94 81 GLN A N 1
ATOM 624 C CA . GLN A 1 81 ? -5.868 0.955 11.896 1.00 96.94 81 GLN A CA 1
ATOM 625 C C . GLN A 1 81 ? -4.524 1.579 11.536 1.00 96.94 81 GLN A C 1
ATOM 627 O O . GLN A 1 81 ? -3.474 0.960 11.725 1.00 96.94 81 GLN A O 1
ATOM 632 N N . ILE A 1 82 ? -4.560 2.825 11.076 1.00 95.00 82 ILE A N 1
ATOM 633 C CA . ILE A 1 82 ? -3.381 3.651 10.849 1.00 95.00 82 ILE A CA 1
ATOM 634 C C . ILE A 1 82 ? -3.243 4.630 12.006 1.00 95.00 82 ILE A C 1
ATOM 636 O O . ILE A 1 82 ? -4.090 5.506 12.186 1.00 95.00 82 ILE A O 1
ATOM 640 N N . ARG A 1 83 ? -2.171 4.489 12.790 1.00 92.25 83 ARG A N 1
ATOM 641 C CA . ARG A 1 83 ? -1.756 5.519 13.748 1.00 92.25 83 ARG A CA 1
ATOM 642 C C . ARG A 1 83 ? -0.797 6.464 13.054 1.00 92.25 83 ARG A C 1
ATOM 644 O O . ARG A 1 83 ? 0.154 6.023 12.405 1.00 92.25 83 ARG A O 1
ATOM 651 N N . SER A 1 84 ? -1.057 7.743 13.226 1.00 85.62 84 SER A N 1
ATOM 652 C CA . SER A 1 84 ? -0.390 8.820 12.525 1.00 85.62 84 SER A CA 1
ATOM 653 C C . SER A 1 84 ? -0.053 9.929 13.506 1.00 85.62 84 SER A C 1
ATOM 655 O O . SER A 1 84 ? -0.903 10.293 14.312 1.00 85.62 84 SER A O 1
ATOM 657 N N . ASN A 1 85 ? 1.157 10.473 13.414 1.00 80.25 85 ASN A N 1
ATOM 658 C CA . ASN A 1 85 ? 1.544 11.707 14.099 1.00 80.25 85 ASN A CA 1
ATOM 659 C C . ASN A 1 85 ? 1.553 12.925 13.151 1.00 80.25 85 ASN A C 1
ATOM 661 O O . ASN A 1 85 ? 2.305 13.878 13.378 1.00 80.25 85 ASN A O 1
ATOM 665 N N . LEU A 1 86 ? 0.770 12.882 12.061 1.00 72.56 86 LEU A N 1
ATOM 666 C CA . LEU A 1 86 ? 0.664 13.986 11.097 1.00 72.56 86 LEU A CA 1
ATOM 667 C C . LEU A 1 86 ? 0.292 15.287 11.823 1.00 72.56 86 LEU A C 1
ATOM 669 O O . LEU A 1 86 ? -0.566 15.302 12.705 1.00 72.56 86 LEU A O 1
ATOM 673 N N . ASN A 1 87 ? 0.960 16.382 11.455 1.00 68.50 87 ASN A N 1
ATOM 674 C CA . ASN A 1 87 ? 0.809 17.705 12.077 1.00 68.50 87 ASN A CA 1
ATOM 675 C C . ASN A 1 87 ? 1.039 17.743 13.604 1.00 68.50 87 ASN A C 1
ATOM 677 O O . ASN A 1 87 ? 0.586 18.667 14.270 1.00 68.50 87 ASN A O 1
ATOM 681 N N . GLY A 1 88 ? 1.761 16.766 14.169 1.00 68.06 88 GLY A N 1
ATOM 682 C CA . GLY A 1 88 ? 2.047 16.700 15.608 1.00 68.06 88 GLY A CA 1
ATOM 683 C C . GLY A 1 88 ? 0.890 16.162 16.456 1.00 68.06 88 GLY A C 1
ATOM 684 O O . GLY A 1 88 ? 1.018 16.083 17.677 1.00 68.06 88 GLY A O 1
ATOM 685 N N . GLU A 1 89 ? -0.213 15.746 15.830 1.00 76.38 89 GLU A N 1
ATOM 686 C CA . GLU A 1 89 ? 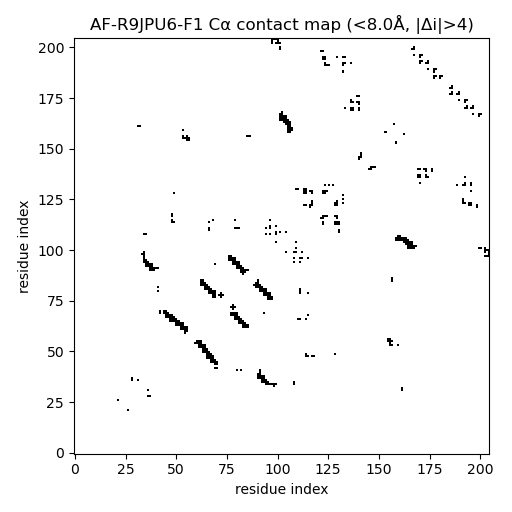-1.367 15.161 16.508 1.00 76.38 89 GLU A CA 1
ATOM 687 C C . GLU A 1 89 ? -1.383 13.646 16.309 1.00 76.38 89 GLU A C 1
ATOM 689 O O . GLU A 1 89 ? -1.357 13.153 15.183 1.00 76.38 89 GLU A O 1
ATOM 694 N N . ASN A 1 90 ? -1.478 12.892 17.407 1.00 81.94 90 ASN A N 1
ATOM 695 C CA . ASN A 1 90 ? -1.681 11.448 17.337 1.00 81.94 90 ASN A CA 1
ATOM 696 C C . ASN A 1 90 ? -3.128 11.154 16.928 1.00 81.94 90 ASN A C 1
ATOM 698 O O . ASN A 1 90 ? -4.029 11.132 17.766 1.00 81.94 90 ASN A O 1
ATOM 702 N N . LYS A 1 91 ? -3.344 10.927 15.632 1.00 88.62 91 LYS A N 1
ATOM 703 C CA . LYS A 1 91 ? -4.632 10.524 15.061 1.00 88.62 91 LYS A CA 1
ATOM 704 C C . LYS A 1 91 ? -4.636 9.048 14.720 1.00 88.62 91 LYS A C 1
ATOM 706 O O . LYS A 1 91 ? -3.603 8.436 14.437 1.00 88.62 91 LYS A O 1
ATOM 711 N N . VAL A 1 92 ? -5.835 8.483 14.739 1.00 91.81 92 VAL A N 1
ATOM 712 C CA . VAL A 1 92 ? -6.063 7.084 14.412 1.00 91.81 92 VAL A CA 1
ATOM 713 C C . VAL A 1 92 ? -7.162 7.000 13.374 1.00 91.81 92 VAL A C 1
ATOM 715 O O . VAL A 1 92 ? -8.242 7.564 13.548 1.00 91.81 92 VAL A O 1
ATOM 718 N N . TYR A 1 93 ? -6.884 6.274 12.301 1.00 93.56 93 TYR A N 1
ATOM 719 C CA . TYR A 1 93 ? -7.799 6.083 11.188 1.00 93.56 93 TYR A CA 1
ATOM 720 C C . TYR A 1 93 ? -8.084 4.597 11.028 1.00 93.56 93 TYR A C 1
ATOM 722 O O . TYR A 1 93 ? -7.157 3.805 10.907 1.00 93.56 93 TYR A O 1
ATOM 730 N N . SER A 1 94 ? -9.353 4.206 11.038 1.00 95.44 94 SER A N 1
ATOM 731 C CA . SER A 1 94 ? -9.785 2.872 10.621 1.00 95.44 94 SER A CA 1
ATOM 732 C C . SER A 1 94 ? -10.036 2.878 9.124 1.00 95.44 94 SER A C 1
ATOM 734 O O . SER A 1 94 ? -10.803 3.710 8.643 1.00 95.44 94 SER A O 1
ATOM 736 N N . VAL A 1 95 ? -9.408 1.950 8.412 1.00 96.75 95 VAL A N 1
ATOM 737 C CA . VAL A 1 95 ? -9.516 1.797 6.963 1.00 96.75 95 VAL A CA 1
ATOM 738 C C . VAL A 1 95 ? -10.142 0.441 6.651 1.00 96.75 95 VAL A C 1
ATOM 740 O O . VAL A 1 95 ? -9.583 -0.601 6.995 1.00 96.75 95 VAL A O 1
ATOM 743 N N . GLU A 1 96 ? -11.312 0.454 6.021 1.00 96.69 96 GLU A N 1
ATOM 744 C CA . GLU A 1 96 ? -12.030 -0.735 5.557 1.00 96.69 96 GLU A CA 1
ATOM 745 C C . GLU A 1 96 ? -11.460 -1.166 4.197 1.00 96.69 96 GLU A C 1
ATOM 747 O O . GLU A 1 96 ? -11.708 -0.521 3.177 1.00 96.69 96 GLU A O 1
ATOM 752 N N . ILE A 1 97 ? -10.687 -2.255 4.178 1.00 97.00 97 ILE A N 1
ATOM 753 C CA . ILE A 1 97 ? -9.853 -2.636 3.026 1.00 97.00 97 ILE A CA 1
ATOM 754 C C . ILE A 1 97 ? -10.685 -2.911 1.769 1.00 97.00 97 ILE A C 1
ATOM 756 O O . ILE A 1 97 ? -10.321 -2.474 0.683 1.00 97.00 97 ILE A O 1
ATOM 760 N N . ARG A 1 98 ? -11.846 -3.558 1.916 1.00 94.25 98 ARG A N 1
ATOM 761 C CA . ARG A 1 98 ? -12.743 -3.886 0.791 1.00 94.25 98 ARG A CA 1
ATOM 762 C C . ARG A 1 98 ? -13.433 -2.681 0.154 1.00 94.25 98 ARG A C 1
ATOM 764 O O . ARG A 1 98 ? -14.072 -2.833 -0.873 1.00 94.25 98 ARG A O 1
ATOM 771 N N . LYS A 1 99 ? -13.345 -1.499 0.766 1.00 95.06 99 LYS A N 1
ATOM 772 C CA . LYS A 1 99 ? -13.918 -0.261 0.217 1.00 95.06 99 LYS A CA 1
ATOM 773 C C . LYS A 1 99 ? -12.894 0.567 -0.555 1.00 95.06 99 LYS A C 1
ATOM 775 O O . LYS A 1 99 ? -13.211 1.670 -0.995 1.00 95.06 99 LYS A O 1
ATOM 780 N N . ILE A 1 100 ? -11.658 0.087 -0.661 1.00 95.81 100 ILE A N 1
ATOM 781 C CA . ILE A 1 100 ? -10.588 0.796 -1.351 1.00 95.81 100 ILE A CA 1
ATOM 782 C C . ILE A 1 100 ? -10.695 0.493 -2.840 1.00 95.81 100 ILE A C 1
ATOM 784 O O . ILE A 1 100 ? -10.592 -0.659 -3.246 1.00 95.81 100 ILE A O 1
ATOM 788 N N . ASN A 1 101 ? -10.827 1.541 -3.652 1.00 95.69 101 ASN A N 1
ATOM 789 C CA . ASN A 1 101 ? -10.700 1.450 -5.102 1.00 95.69 101 ASN A CA 1
ATOM 790 C C . ASN A 1 101 ? -9.288 1.909 -5.520 1.00 95.69 101 ASN A C 1
ATOM 792 O O . ASN A 1 101 ? -9.035 3.117 -5.525 1.00 95.69 101 ASN A O 1
ATOM 796 N N . PRO A 1 102 ? -8.372 1.006 -5.928 1.00 96.81 102 PRO A N 1
ATOM 797 C CA . PRO A 1 102 ? -7.011 1.379 -6.324 1.00 96.81 102 PRO A CA 1
ATOM 798 C C . PRO A 1 102 ? -6.925 2.320 -7.537 1.00 96.81 102 PRO A C 1
ATOM 800 O O . PRO A 1 102 ? -5.883 2.934 -7.762 1.00 96.81 102 PRO A O 1
ATOM 803 N N . GLN A 1 103 ? -7.989 2.471 -8.330 1.00 95.31 103 GLN A N 1
ATOM 804 C CA . GLN A 1 103 ? -8.045 3.445 -9.427 1.00 95.31 103 GLN A CA 1
ATOM 805 C C . GLN A 1 103 ? -8.344 4.873 -8.943 1.00 95.31 103 GLN A C 1
ATOM 807 O O . GLN A 1 103 ? -8.164 5.828 -9.701 1.00 95.31 103 GLN A O 1
ATOM 812 N N . HIS A 1 104 ? -8.795 5.026 -7.696 1.00 94.44 104 HIS A N 1
ATOM 813 C CA . HIS A 1 104 ? -9.156 6.303 -7.090 1.00 94.44 104 HIS A CA 1
ATOM 814 C C . HIS A 1 104 ? -8.873 6.308 -5.576 1.00 94.44 104 HIS A C 1
ATOM 816 O O . HIS A 1 104 ? -9.734 6.645 -4.761 1.00 94.44 104 HIS A O 1
ATOM 822 N N . ALA A 1 105 ? -7.653 5.929 -5.190 1.00 95.31 105 ALA A N 1
ATOM 823 C CA . ALA A 1 105 ? -7.253 5.812 -3.787 1.00 95.31 105 ALA A CA 1
ATOM 824 C C . ALA A 1 105 ? -6.200 6.854 -3.390 1.00 95.31 105 ALA A C 1
ATOM 826 O O . ALA A 1 105 ? -5.399 7.293 -4.221 1.00 95.31 105 ALA A O 1
ATOM 827 N N . SER A 1 106 ? -6.180 7.238 -2.114 1.00 94.69 106 SER A N 1
ATOM 828 C CA . SER A 1 106 ? -5.089 8.016 -1.520 1.00 94.69 106 SER A CA 1
ATOM 829 C C . SER A 1 106 ? -3.928 7.119 -1.090 1.00 94.69 106 SER A C 1
ATOM 831 O O . SER A 1 106 ? -4.047 5.892 -1.053 1.00 94.69 106 SER A O 1
ATOM 833 N N . GLN A 1 107 ? -2.787 7.720 -0.746 1.00 94.50 107 GLN A N 1
ATOM 834 C CA . GLN A 1 107 ? -1.642 6.955 -0.244 1.00 94.50 107 GLN A CA 1
ATOM 835 C C . GLN A 1 107 ? -1.950 6.263 1.086 1.00 94.50 107 GLN A C 1
ATOM 837 O O . GLN A 1 107 ? -1.503 5.138 1.281 1.00 94.50 107 GLN A O 1
ATOM 842 N N . MET A 1 108 ? -2.750 6.872 1.971 1.00 95.06 108 MET A N 1
ATOM 843 C CA . MET A 1 108 ? -3.184 6.220 3.212 1.00 95.06 108 MET A CA 1
ATOM 844 C C . MET A 1 108 ? -3.971 4.931 2.944 1.00 95.06 108 MET A C 1
ATOM 846 O O . MET A 1 108 ? -3.696 3.908 3.573 1.00 95.06 108 MET A O 1
ATOM 850 N N . GLU A 1 109 ? -4.929 4.966 2.013 1.00 97.38 109 GLU A N 1
ATOM 851 C CA . GLU A 1 109 ? -5.688 3.771 1.627 1.00 97.38 109 GLU A CA 1
ATOM 852 C C . GLU A 1 109 ? -4.749 2.704 1.069 1.00 97.38 109 GLU A C 1
ATOM 854 O O . GLU A 1 109 ? -4.778 1.556 1.504 1.00 97.38 109 GLU A O 1
ATOM 859 N N . MET A 1 110 ? -3.843 3.088 0.171 1.00 97.94 110 MET A N 1
ATOM 860 C CA . MET A 1 110 ? -2.902 2.139 -0.415 1.00 97.94 110 MET A CA 1
ATOM 861 C C . MET A 1 110 ? -1.885 1.593 0.586 1.00 97.94 110 MET A C 1
ATOM 863 O O . MET A 1 110 ? -1.511 0.426 0.484 1.00 97.94 110 MET A O 1
ATOM 867 N N . PHE A 1 111 ? -1.463 2.386 1.572 1.00 97.69 111 PHE A N 1
ATOM 868 C CA . PHE A 1 111 ? -0.620 1.923 2.671 1.00 97.69 111 PHE A CA 1
ATOM 869 C C . PHE A 1 111 ? -1.344 0.865 3.500 1.00 97.69 111 PHE A C 1
ATOM 871 O O . PHE A 1 111 ? -0.765 -0.184 3.784 1.00 97.69 111 PHE A O 1
ATOM 878 N N . ALA A 1 112 ? -2.618 1.088 3.828 1.00 97.81 112 ALA A N 1
ATOM 879 C CA . ALA A 1 112 ? -3.440 0.110 4.530 1.00 97.81 112 ALA A CA 1
ATOM 880 C C . ALA A 1 112 ? -3.647 -1.172 3.703 1.00 97.81 112 ALA A C 1
ATOM 882 O O . ALA A 1 112 ? -3.405 -2.269 4.210 1.00 97.81 112 ALA A O 1
ATOM 883 N N . LEU A 1 113 ? -4.023 -1.036 2.426 1.00 98.12 113 LEU A N 1
ATOM 884 C CA . LEU A 1 113 ? -4.250 -2.149 1.499 1.00 98.12 113 LEU A CA 1
ATOM 885 C C . LEU A 1 113 ? -2.992 -3.002 1.315 1.00 98.12 113 LEU A C 1
ATOM 887 O O . LEU A 1 113 ? -3.045 -4.216 1.483 1.00 98.12 113 LEU A O 1
ATOM 891 N N . CYS A 1 114 ? -1.853 -2.376 1.017 1.00 98.38 114 CYS A N 1
ATOM 892 C CA . CYS A 1 114 ? -0.584 -3.076 0.826 1.00 98.38 114 CYS A CA 1
ATOM 893 C C . CYS A 1 114 ? -0.116 -3.768 2.112 1.00 98.38 114 CYS A C 1
ATOM 895 O O . CYS A 1 114 ? 0.319 -4.915 2.060 1.00 98.38 114 CYS A O 1
ATOM 897 N N . SER A 1 115 ? -0.243 -3.096 3.263 1.00 98.25 115 SER A N 1
ATOM 898 C CA . SER A 1 115 ? 0.123 -3.675 4.564 1.00 98.25 115 SER A CA 1
ATOM 899 C C . SER A 1 115 ? -0.735 -4.900 4.898 1.00 98.25 115 SER A C 1
ATOM 901 O O . SER A 1 115 ? -0.235 -5.889 5.431 1.00 98.25 115 SER A O 1
ATOM 903 N N . TYR A 1 116 ? -2.030 -4.860 4.567 1.00 97.81 116 TYR A N 1
ATOM 904 C CA . TYR A 1 116 ? -2.912 -6.017 4.711 1.00 97.81 116 TYR A CA 1
ATOM 905 C C . TYR A 1 116 ? -2.580 -7.132 3.712 1.00 97.81 116 TYR A C 1
ATOM 907 O O . TYR A 1 116 ? -2.570 -8.300 4.093 1.00 97.81 116 TYR A O 1
ATOM 915 N N . ALA A 1 117 ? -2.266 -6.792 2.461 1.00 97.56 117 ALA A N 1
ATOM 916 C CA . ALA A 1 117 ? -1.878 -7.761 1.438 1.00 97.56 117 ALA A CA 1
ATOM 917 C C . ALA A 1 117 ? -0.623 -8.545 1.845 1.00 97.56 117 ALA A C 1
ATOM 919 O O . ALA A 1 117 ? -0.578 -9.766 1.694 1.00 97.56 117 ALA A O 1
ATOM 920 N N . ASP A 1 118 ? 0.379 -7.860 2.404 1.00 97.88 118 ASP A N 1
ATOM 921 C CA . ASP A 1 118 ? 1.585 -8.495 2.942 1.00 97.88 118 ASP A CA 1
ATOM 922 C C . ASP A 1 118 ? 1.239 -9.471 4.078 1.00 97.88 118 ASP A C 1
ATOM 924 O O . ASP A 1 118 ? 1.695 -10.614 4.072 1.00 97.88 118 ASP A O 1
ATOM 928 N N . TYR A 1 119 ? 0.368 -9.059 5.003 1.00 96.75 119 TYR A N 1
ATOM 929 C CA . TYR A 1 119 ? -0.122 -9.909 6.092 1.00 96.75 119 TYR A CA 1
ATOM 930 C C . TYR A 1 119 ? -0.902 -11.139 5.604 1.00 96.75 119 TYR A C 1
ATOM 932 O O . TYR A 1 119 ? -0.729 -12.232 6.142 1.00 96.75 119 TYR A O 1
ATOM 940 N N . ALA A 1 120 ? -1.737 -10.979 4.578 1.00 95.81 120 ALA A N 1
ATOM 941 C CA . ALA A 1 120 ? -2.529 -12.055 3.986 1.00 95.81 120 ALA A CA 1
ATOM 942 C C . ALA A 1 120 ? -1.707 -12.997 3.081 1.00 95.81 120 ALA A C 1
ATOM 944 O O . ALA A 1 120 ? -2.230 -14.003 2.608 1.00 95.81 120 ALA A O 1
ATOM 945 N N . GLY A 1 121 ? -0.426 -12.693 2.831 1.00 95.81 121 GLY A N 1
ATOM 946 C CA . GLY A 1 121 ? 0.435 -13.465 1.928 1.00 95.81 121 GLY A CA 1
ATOM 947 C C . GLY A 1 121 ? 0.192 -13.192 0.437 1.00 95.81 121 GLY A C 1
ATOM 948 O O . GLY A 1 121 ? 0.736 -13.892 -0.419 1.00 95.81 121 GLY A O 1
ATOM 949 N N . GLU A 1 122 ? -0.592 -12.166 0.110 1.00 95.88 122 GLU A N 1
ATOM 950 C CA . GLU A 1 122 ? -0.936 -11.760 -1.260 1.00 95.88 122 GLU A CA 1
ATOM 951 C C . GLU A 1 122 ? -0.038 -10.631 -1.792 1.00 95.88 122 GLU A C 1
ATOM 953 O O . GLU A 1 122 ? -0.030 -10.346 -2.991 1.00 95.88 122 GLU A O 1
ATOM 958 N N . GLY A 1 123 ? 0.756 -10.020 -0.911 1.00 94.88 123 GLY A N 1
ATOM 959 C CA . GLY A 1 123 ? 1.677 -8.937 -1.229 1.00 94.88 123 GLY A CA 1
ATOM 960 C C . GLY A 1 123 ? 2.821 -9.323 -2.174 1.00 94.88 123 GLY A C 1
ATOM 961 O O . GLY A 1 123 ? 2.983 -10.465 -2.614 1.00 94.88 123 GLY A O 1
ATOM 962 N N . THR A 1 124 ? 3.678 -8.359 -2.496 1.00 96.25 124 THR A N 1
ATOM 963 C CA . THR A 1 124 ? 4.759 -8.507 -3.481 1.00 96.25 124 THR A CA 1
ATOM 964 C C . THR A 1 124 ? 5.826 -9.515 -3.059 1.00 96.25 124 THR A C 1
ATOM 966 O O . THR A 1 124 ? 6.495 -10.083 -3.921 1.00 96.25 124 THR A O 1
ATOM 969 N N . GLY A 1 125 ? 5.970 -9.773 -1.755 1.00 92.94 125 GLY A N 1
ATOM 970 C CA . GLY A 1 125 ? 7.093 -10.530 -1.192 1.00 92.94 125 GLY A CA 1
ATOM 971 C C . GLY A 1 125 ? 8.394 -9.719 -1.141 1.00 92.94 125 GLY A C 1
ATOM 972 O O . GLY A 1 125 ? 9.472 -10.290 -0.997 1.00 92.94 125 GLY A O 1
ATOM 973 N N . SER A 1 126 ? 8.314 -8.394 -1.303 1.00 92.44 126 SER A N 1
ATOM 974 C CA . SER A 1 126 ? 9.453 -7.492 -1.135 1.00 92.44 126 SER A CA 1
ATOM 975 C C . SER A 1 126 ? 9.902 -7.432 0.326 1.00 92.44 126 SER A C 1
ATOM 977 O O . SER A 1 126 ? 9.072 -7.390 1.230 1.00 92.44 126 SER A O 1
ATOM 979 N N . THR A 1 127 ? 11.213 -7.333 0.558 1.00 88.81 127 THR A N 1
ATOM 980 C CA . THR A 1 127 ? 11.809 -7.183 1.897 1.00 88.81 127 THR A CA 1
ATOM 981 C C . THR A 1 127 ? 11.261 -5.976 2.661 1.00 88.81 127 THR A C 1
ATOM 983 O O . THR A 1 127 ? 11.098 -6.045 3.873 1.00 88.81 127 THR A O 1
ATOM 986 N N . PHE A 1 128 ? 10.948 -4.886 1.955 1.00 89.81 128 PHE A N 1
ATOM 987 C CA . PHE A 1 128 ? 10.407 -3.654 2.541 1.00 89.81 128 PHE A CA 1
ATOM 988 C C . PHE A 1 128 ? 8.876 -3.541 2.411 1.00 89.81 128 PHE A C 1
ATOM 990 O O . PHE A 1 128 ? 8.308 -2.481 2.666 1.00 89.81 128 PHE A O 1
ATOM 997 N N . GLY A 1 129 ? 8.207 -4.626 2.008 1.00 95.44 129 GLY A N 1
ATOM 998 C CA . GLY A 1 129 ? 6.755 -4.693 1.858 1.00 95.44 129 GLY A CA 1
ATOM 999 C C . GLY A 1 129 ? 6.219 -4.145 0.533 1.00 95.44 129 GLY A C 1
ATOM 1000 O O . GLY A 1 129 ? 6.911 -3.476 -0.247 1.00 95.44 129 GLY A O 1
ATOM 1001 N N . SER A 1 130 ? 4.948 -4.439 0.278 1.00 98.06 130 SER A N 1
ATOM 1002 C CA . SER A 1 130 ? 4.218 -4.062 -0.935 1.00 98.06 130 SER A CA 1
ATOM 1003 C C . SER A 1 130 ? 4.068 -2.556 -1.087 1.00 98.06 130 SER A C 1
ATOM 1005 O O . SER A 1 130 ? 4.154 -2.046 -2.202 1.00 98.06 130 SER A O 1
ATOM 1007 N N . TYR A 1 131 ? 3.901 -1.828 0.021 1.00 97.62 131 TYR A N 1
ATOM 1008 C CA . TYR A 1 131 ? 3.766 -0.373 -0.029 1.00 97.62 131 TYR A CA 1
ATOM 1009 C C . TYR A 1 131 ? 5.062 0.305 -0.484 1.00 97.62 131 TYR A C 1
ATOM 1011 O O . TYR A 1 131 ? 5.030 1.248 -1.268 1.00 97.62 131 TYR A O 1
ATOM 1019 N N . HIS A 1 132 ? 6.219 -0.208 -0.058 1.00 95.06 132 HIS A N 1
ATOM 1020 C CA . HIS A 1 132 ? 7.498 0.298 -0.543 1.00 95.06 132 HIS A CA 1
ATOM 1021 C C . HIS A 1 132 ? 7.667 0.029 -2.043 1.00 95.06 132 HIS A C 1
ATOM 1023 O O . HIS A 1 132 ? 8.071 0.921 -2.784 1.00 95.06 132 HIS A O 1
ATOM 1029 N N . THR A 1 133 ? 7.280 -1.162 -2.519 1.00 96.88 133 THR A N 1
ATOM 1030 C CA . THR A 1 133 ? 7.231 -1.436 -3.963 1.00 96.88 133 THR A CA 1
ATOM 1031 C C . THR A 1 133 ? 6.314 -0.447 -4.683 1.00 96.88 133 THR A C 1
ATOM 1033 O O . THR A 1 133 ? 6.730 0.117 -5.689 1.00 96.88 133 THR A O 1
ATOM 1036 N N . LEU A 1 134 ? 5.109 -0.182 -4.167 1.00 97.25 134 LEU A N 1
ATOM 1037 C CA . LEU A 1 134 ? 4.183 0.801 -4.742 1.00 97.25 134 LEU A CA 1
ATOM 1038 C C . LEU A 1 134 ? 4.836 2.181 -4.887 1.00 97.25 134 LEU A C 1
ATOM 1040 O O . LEU A 1 134 ? 4.736 2.795 -5.946 1.00 97.25 134 LEU A O 1
ATOM 1044 N N . ARG A 1 135 ? 5.537 2.641 -3.845 1.00 94.44 135 ARG A N 1
ATOM 1045 C CA . ARG A 1 135 ? 6.266 3.915 -3.844 1.00 94.44 135 ARG A CA 1
ATOM 1046 C C . ARG A 1 135 ? 7.371 3.951 -4.898 1.00 94.44 135 ARG A C 1
ATOM 1048 O O . ARG A 1 135 ? 7.412 4.893 -5.674 1.00 94.44 135 ARG A O 1
ATOM 1055 N N . MET A 1 136 ? 8.178 2.898 -5.022 1.00 93.25 136 MET A N 1
ATOM 1056 C CA . MET A 1 136 ? 9.190 2.819 -6.084 1.00 93.25 136 MET A CA 1
ATOM 1057 C C . MET A 1 136 ? 8.572 2.845 -7.490 1.00 93.25 136 MET A C 1
ATOM 1059 O O . MET A 1 136 ? 9.135 3.449 -8.402 1.00 93.25 136 MET A O 1
ATOM 1063 N N . MET A 1 137 ? 7.416 2.199 -7.680 1.00 95.12 137 MET A N 1
ATOM 1064 C CA . MET A 1 137 ? 6.686 2.243 -8.952 1.00 95.12 137 MET A CA 1
ATOM 1065 C C . MET A 1 137 ? 6.159 3.653 -9.239 1.00 95.12 137 MET A C 1
ATOM 1067 O O . MET A 1 137 ? 6.254 4.114 -10.372 1.00 95.12 137 MET A O 1
ATOM 1071 N N . GLN A 1 138 ? 5.652 4.354 -8.224 1.00 93.12 138 GLN A N 1
ATOM 1072 C CA . GLN A 1 138 ? 5.265 5.758 -8.342 1.00 93.12 138 GLN A CA 1
ATOM 1073 C C . GLN A 1 138 ? 6.455 6.630 -8.749 1.00 93.12 138 GLN A C 1
ATOM 1075 O O . GLN A 1 138 ? 6.379 7.298 -9.776 1.00 93.12 138 GLN A O 1
ATOM 1080 N N . ASP A 1 139 ? 7.566 6.555 -8.017 1.00 89.31 139 ASP A N 1
ATOM 1081 C CA . ASP A 1 139 ? 8.757 7.365 -8.286 1.00 89.31 139 ASP A CA 1
ATOM 1082 C C . ASP A 1 139 ? 9.322 7.072 -9.696 1.00 89.31 139 ASP A C 1
ATOM 1084 O O . ASP A 1 139 ? 9.753 7.980 -10.407 1.00 89.31 139 ASP A O 1
ATOM 1088 N N . THR A 1 140 ? 9.259 5.812 -10.150 1.00 90.00 140 THR A N 1
ATOM 1089 C CA . THR A 1 140 ? 9.645 5.402 -11.515 1.00 90.00 140 THR A CA 1
ATOM 1090 C C . THR A 1 140 ? 8.753 6.048 -12.580 1.00 90.00 140 THR A C 1
ATOM 1092 O O . THR A 1 140 ? 9.257 6.524 -13.598 1.00 90.00 140 THR A O 1
ATOM 1095 N N . ALA A 1 141 ? 7.434 6.067 -12.365 1.00 88.50 141 ALA A N 1
ATOM 1096 C CA . ALA A 1 141 ? 6.496 6.703 -13.288 1.00 88.50 141 ALA A CA 1
ATOM 1097 C C . ALA A 1 141 ? 6.681 8.233 -13.313 1.00 88.50 141 ALA A C 1
ATOM 1099 O O . ALA A 1 141 ? 6.740 8.821 -14.393 1.00 88.50 141 ALA A O 1
ATOM 1100 N N . GLU A 1 142 ? 6.866 8.864 -12.151 1.00 82.31 142 GLU A N 1
ATOM 1101 C CA . GLU A 1 142 ? 7.077 10.312 -12.018 1.00 82.31 142 GLU A CA 1
ATOM 1102 C C . GLU A 1 142 ? 8.393 10.765 -12.674 1.00 82.31 142 GLU A C 1
ATOM 1104 O O . GLU A 1 142 ? 8.398 11.689 -13.486 1.00 82.31 142 GLU A O 1
ATOM 1109 N N . THR A 1 143 ? 9.499 10.052 -12.431 1.00 68.81 143 THR A N 1
ATOM 1110 C CA . THR A 1 143 ? 10.832 10.391 -12.978 1.00 68.81 143 THR A CA 1
ATOM 1111 C C . THR A 1 143 ? 10.897 10.280 -14.508 1.00 68.81 143 THR A C 1
ATOM 1113 O O . THR A 1 143 ? 11.758 10.883 -15.146 1.00 68.81 143 THR A O 1
ATOM 1116 N N . SER A 1 144 ? 9.973 9.542 -15.130 1.00 63.47 144 SER A N 1
ATOM 1117 C CA . SER A 1 144 ? 9.895 9.416 -16.591 1.00 63.47 144 SER A CA 1
ATOM 1118 C C . SER A 1 144 ? 9.275 10.628 -17.301 1.00 63.47 144 SER A C 1
ATOM 1120 O O . SER A 1 144 ? 9.267 10.672 -18.531 1.00 63.47 144 SER A O 1
ATOM 1122 N N . GLY A 1 145 ? 8.761 11.610 -16.548 1.00 53.81 145 GLY A N 1
ATOM 1123 C CA . GLY A 1 145 ? 8.114 12.807 -17.092 1.00 53.81 145 GLY A CA 1
ATOM 1124 C C . GLY A 1 145 ? 6.679 12.585 -17.586 1.00 53.81 145 GLY A C 1
ATOM 1125 O O . GLY A 1 145 ? 6.151 13.429 -18.306 1.00 53.81 145 GLY A O 1
ATOM 1126 N N . VAL A 1 146 ? 6.046 11.459 -17.227 1.00 44.34 146 VAL A N 1
ATOM 1127 C CA . VAL A 1 146 ? 4.693 11.079 -17.688 1.00 44.34 146 VAL A CA 1
ATOM 1128 C C . VAL A 1 146 ? 3.589 11.467 -16.688 1.00 44.34 146 VAL A C 1
ATOM 1130 O O . VAL A 1 146 ? 2.432 11.626 -17.076 1.00 44.34 146 VAL A O 1
ATOM 1133 N N . THR A 1 147 ? 3.922 11.716 -15.420 1.00 38.31 147 THR A N 1
ATOM 1134 C CA . THR A 1 147 ? 2.990 12.272 -14.422 1.00 38.31 147 THR A CA 1
ATOM 1135 C C . THR A 1 147 ? 3.580 13.516 -13.763 1.00 38.31 147 THR A C 1
ATOM 1137 O O . THR A 1 147 ? 4.799 13.576 -13.609 1.00 38.31 147 THR A O 1
ATOM 1140 N N . PRO A 1 148 ? 2.758 14.507 -13.364 1.00 40.56 148 PRO A N 1
ATOM 1141 C CA . PRO A 1 148 ? 3.268 15.707 -12.714 1.00 40.56 148 PRO A CA 1
ATOM 1142 C C . PRO A 1 148 ? 4.014 15.331 -11.434 1.00 40.56 148 PRO A C 1
ATOM 1144 O O . PRO A 1 148 ? 3.486 14.575 -10.614 1.00 40.56 148 PRO A O 1
ATOM 1147 N N . THR A 1 149 ? 5.214 15.885 -11.261 1.00 47.31 149 THR A N 1
ATOM 1148 C CA . THR A 1 149 ? 5.862 16.013 -9.955 1.00 47.31 149 THR A CA 1
ATOM 1149 C C . THR A 1 149 ? 4.864 16.654 -8.995 1.00 47.31 149 THR A C 1
ATOM 1151 O O . THR A 1 149 ? 4.069 17.503 -9.410 1.00 47.31 149 THR A O 1
ATOM 1154 N N . VAL A 1 150 ? 4.861 16.200 -7.741 1.00 48.44 150 VAL A N 1
ATOM 1155 C CA . VAL A 1 150 ? 3.998 16.721 -6.677 1.00 48.44 150 VAL A CA 1
ATOM 1156 C C . VAL A 1 150 ? 3.954 18.248 -6.762 1.00 48.44 150 VAL A C 1
ATOM 1158 O O . VAL A 1 150 ? 4.989 18.896 -6.851 1.00 48.44 150 VAL A O 1
ATOM 1161 N N . SER A 1 151 ? 2.735 18.786 -6.842 1.00 48.50 151 SER A N 1
ATOM 1162 C CA . SER A 1 151 ? 2.460 20.215 -6.963 1.00 48.50 151 SER A CA 1
ATOM 1163 C C . SER A 1 151 ? 3.256 20.996 -5.923 1.00 48.50 151 SER A C 1
ATOM 1165 O O . SER A 1 151 ? 3.017 20.812 -4.727 1.00 48.50 151 SER A O 1
ATOM 1167 N N . ASP A 1 152 ? 4.122 21.905 -6.376 1.00 47.25 152 ASP A N 1
ATOM 1168 C CA . ASP A 1 152 ? 4.755 22.915 -5.531 1.00 47.25 152 ASP A CA 1
ATOM 1169 C C . ASP A 1 152 ? 3.671 23.578 -4.654 1.00 47.25 152 ASP A C 1
ATOM 1171 O O . ASP A 1 152 ? 2.808 24.304 -5.152 1.00 47.25 152 ASP A O 1
ATOM 1175 N N . GLY A 1 153 ? 3.667 23.284 -3.349 1.00 56.97 153 GLY A N 1
ATOM 1176 C CA . GLY A 1 153 ? 2.800 23.941 -2.362 1.00 56.97 153 GLY A CA 1
ATOM 1177 C C . GLY A 1 153 ? 1.719 23.098 -1.669 1.00 56.97 153 GLY A C 1
ATOM 1178 O O . GLY A 1 153 ? 1.095 23.623 -0.745 1.00 56.97 153 GLY A O 1
ATOM 1179 N N . GLU A 1 154 ? 1.496 21.826 -2.024 1.00 65.88 154 GLU A N 1
ATOM 1180 C CA . GLU A 1 154 ? 0.639 20.938 -1.210 1.00 65.88 154 GLU A CA 1
ATOM 1181 C C . GLU A 1 154 ? 1.427 20.340 -0.034 1.00 65.88 154 GLU A C 1
ATOM 1183 O O . GLU A 1 154 ? 2.535 19.843 -0.218 1.00 65.88 154 GLU A O 1
ATOM 1188 N N . SER A 1 155 ? 0.860 20.339 1.181 1.00 76.56 155 SER A N 1
ATOM 1189 C CA . SER A 1 155 ? 1.496 19.636 2.306 1.00 76.56 155 SER A CA 1
ATOM 1190 C C . SER A 1 155 ? 1.570 18.138 2.015 1.00 76.56 155 SER A C 1
ATOM 1192 O O . SER A 1 155 ? 0.587 17.527 1.581 1.00 76.56 155 SER A O 1
ATOM 1194 N N . ALA A 1 156 ? 2.703 17.516 2.344 1.00 75.94 156 ALA A N 1
ATOM 1195 C CA . ALA A 1 156 ? 2.870 16.066 2.266 1.00 75.94 156 ALA A CA 1
ATOM 1196 C C . ALA A 1 156 ? 1.778 15.308 3.043 1.00 75.94 156 ALA A C 1
ATOM 1198 O O . ALA A 1 156 ? 1.377 14.209 2.652 1.00 75.94 156 ALA A O 1
ATOM 1199 N N . VAL A 1 157 ? 1.255 15.918 4.111 1.00 77.06 157 VAL A N 1
ATOM 1200 C CA . VAL A 1 157 ? 0.122 15.410 4.889 1.00 77.06 157 VAL A CA 1
ATOM 1201 C C . VAL A 1 157 ? -1.139 15.331 4.038 1.00 77.06 157 VAL A C 1
ATOM 1203 O O . VAL A 1 157 ? -1.728 14.256 3.909 1.00 77.06 157 VAL A O 1
ATOM 1206 N N . ASP A 1 1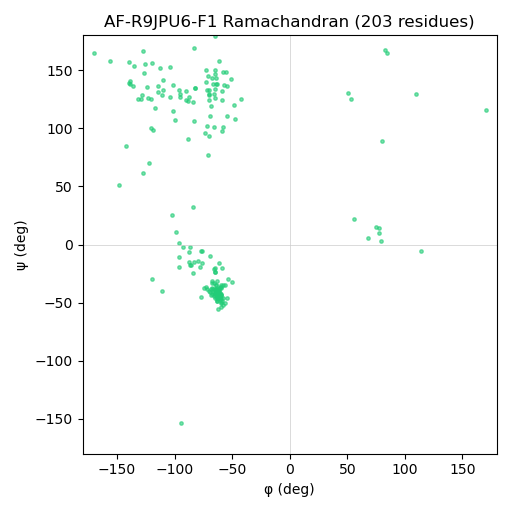58 ? -1.538 16.447 3.436 1.00 80.69 158 ASP A N 1
ATOM 1207 C CA . ASP A 1 158 ? -2.757 16.519 2.631 1.00 80.69 158 ASP A CA 1
ATOM 1208 C C . ASP A 1 158 ? -2.651 15.615 1.407 1.00 80.69 158 ASP A C 1
ATOM 1210 O O . ASP A 1 158 ? -3.597 14.900 1.068 1.00 80.69 158 ASP A O 1
ATOM 1214 N N . ASN A 1 159 ? -1.466 15.548 0.804 1.00 83.94 159 ASN A N 1
ATOM 1215 C CA . ASN A 1 159 ? -1.215 14.658 -0.312 1.00 83.94 159 ASN A CA 1
ATOM 1216 C C . ASN A 1 159 ? -1.352 13.176 0.085 1.00 83.94 159 ASN A C 1
ATOM 1218 O O . ASN A 1 159 ? -2.009 12.394 -0.610 1.00 83.94 159 ASN A O 1
ATOM 1222 N N . PHE A 1 160 ? -0.774 12.778 1.221 1.00 88.00 160 PHE A N 1
ATOM 1223 C CA . PHE A 1 160 ? -0.843 11.396 1.694 1.00 88.00 160 PHE A CA 1
ATOM 1224 C C . PHE A 1 160 ? -2.282 10.970 2.021 1.00 88.00 160 PHE A C 1
ATOM 1226 O O . PHE A 1 160 ? -2.710 9.858 1.687 1.00 88.00 160 PHE A O 1
ATOM 1233 N N . MET A 1 161 ? -3.035 11.866 2.659 1.00 86.00 161 MET A N 1
ATOM 1234 C CA . MET A 1 161 ? -4.396 11.611 3.127 1.00 86.00 161 MET A CA 1
ATOM 1235 C C . MET A 1 161 ? -5.425 11.645 1.997 1.00 86.00 161 MET A C 1
ATOM 1237 O O . MET A 1 16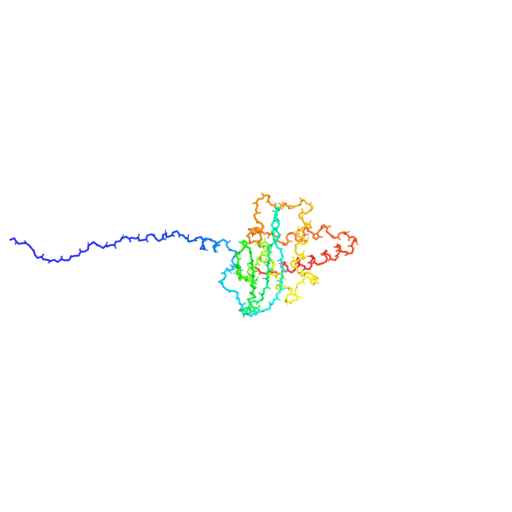1 ? -6.278 10.756 1.912 1.00 86.00 161 MET A O 1
ATOM 1241 N N . ASN A 1 162 ? -5.336 12.655 1.130 1.00 83.31 162 ASN A N 1
ATOM 1242 C CA . ASN A 1 162 ? -6.467 13.095 0.318 1.00 83.31 162 ASN A CA 1
ATOM 1243 C C . ASN A 1 162 ? -6.214 12.982 -1.189 1.00 83.31 162 ASN A C 1
ATOM 1245 O O . ASN A 1 162 ? -7.165 12.736 -1.930 1.00 83.31 162 ASN A O 1
ATOM 1249 N N . ALA A 1 163 ? -4.966 13.100 -1.661 1.00 88.12 163 ALA A N 1
ATOM 1250 C CA . ALA A 1 163 ? -4.691 13.109 -3.098 1.00 88.12 163 ALA A CA 1
ATOM 1251 C C . ALA A 1 163 ? -4.954 11.735 -3.734 1.00 88.12 163 ALA A C 1
ATOM 1253 O O . ALA A 1 163 ? -4.224 10.759 -3.511 1.00 88.12 163 ALA A O 1
ATOM 1254 N N . LYS A 1 164 ? -6.010 11.676 -4.550 1.00 90.56 164 LYS A N 1
ATOM 1255 C CA . LYS A 1 164 ? -6.469 10.464 -5.231 1.00 90.56 164 LYS A CA 1
ATOM 1256 C C . LYS A 1 164 ? -5.680 10.205 -6.500 1.00 90.56 164 LYS A C 1
ATOM 1258 O O . LYS A 1 164 ? -5.464 11.106 -7.306 1.00 90.56 164 LYS A O 1
ATOM 1263 N N . ARG A 1 165 ? -5.274 8.952 -6.685 1.00 92.50 165 ARG A N 1
ATOM 1264 C CA . ARG A 1 165 ? -4.490 8.501 -7.837 1.00 92.50 165 ARG A CA 1
ATOM 1265 C C . ARG A 1 165 ? -5.045 7.197 -8.390 1.00 92.50 165 ARG A C 1
ATOM 1267 O O . ARG A 1 165 ? -5.618 6.393 -7.654 1.00 92.50 165 ARG A O 1
ATOM 1274 N N . ASN A 1 166 ? -4.803 6.982 -9.681 1.00 95.25 166 ASN A N 1
ATOM 1275 C CA . ASN A 1 166 ? -4.994 5.686 -10.314 1.00 95.25 166 ASN A CA 1
ATOM 1276 C C . ASN A 1 166 ? -3.707 4.863 -10.191 1.00 95.25 166 ASN A C 1
ATOM 1278 O O . ASN A 1 166 ? -2.816 4.941 -11.039 1.00 95.25 166 ASN A O 1
ATOM 1282 N N . TRP A 1 167 ? -3.612 4.084 -9.116 1.00 96.25 167 TRP A N 1
ATOM 1283 C CA . TRP A 1 167 ? -2.423 3.301 -8.781 1.00 96.25 167 TRP A CA 1
ATOM 1284 C C . TRP A 1 167 ? -2.160 2.168 -9.769 1.00 96.25 167 TRP A C 1
ATOM 1286 O O . TRP A 1 167 ? -1.003 1.870 -10.051 1.00 96.25 167 TRP A O 1
ATOM 1296 N N . ILE A 1 168 ? -3.211 1.593 -10.360 1.00 96.44 168 ILE A N 1
ATOM 1297 C CA . ILE A 1 168 ? -3.079 0.579 -11.416 1.00 96.44 168 ILE A CA 1
ATOM 1298 C C . ILE A 1 168 ? -2.385 1.185 -12.638 1.00 96.44 168 ILE A C 1
ATOM 1300 O O . ILE A 1 168 ? -1.432 0.606 -13.160 1.00 96.44 168 ILE A O 1
ATOM 1304 N N . SER A 1 169 ? -2.812 2.378 -13.062 1.00 95.44 169 SER A N 1
ATOM 1305 C CA . SER A 1 169 ? -2.184 3.097 -14.175 1.00 95.44 169 SER A CA 1
ATOM 1306 C C . SER A 1 169 ? -0.722 3.434 -13.876 1.00 95.44 169 SER A C 1
ATOM 1308 O O . SER A 1 169 ? 0.143 3.174 -14.711 1.00 95.44 169 SER A O 1
ATOM 1310 N N . ILE A 1 170 ? -0.427 3.932 -12.670 1.00 95.00 170 ILE A N 1
ATOM 1311 C CA . ILE A 1 170 ? 0.944 4.236 -12.228 1.00 95.00 170 ILE A CA 1
ATOM 1312 C C . ILE A 1 170 ? 1.830 2.985 -12.296 1.00 95.00 170 ILE A C 1
ATOM 1314 O O . ILE A 1 170 ? 2.887 3.008 -12.928 1.00 95.00 170 ILE A O 1
ATOM 1318 N N . CYS A 1 171 ? 1.397 1.871 -11.697 1.00 96.00 171 CYS A N 1
ATOM 1319 C CA . CYS A 1 171 ? 2.177 0.636 -11.712 1.00 96.00 171 CYS A CA 1
ATOM 1320 C C . CYS A 1 171 ? 2.342 0.073 -13.128 1.00 96.00 171 CYS A C 1
ATOM 1322 O O . CYS A 1 171 ? 3.431 -0.382 -13.473 1.00 96.00 171 CYS A O 1
ATOM 1324 N N . THR A 1 172 ? 1.309 0.162 -13.969 1.00 94.88 172 THR A N 1
ATOM 1325 C CA . THR A 1 172 ? 1.370 -0.281 -15.370 1.00 94.88 172 THR A CA 1
ATOM 1326 C C . THR A 1 172 ? 2.406 0.516 -16.161 1.00 94.88 172 THR A C 1
ATOM 1328 O O . THR A 1 172 ? 3.230 -0.070 -16.867 1.00 94.88 172 THR A O 1
ATOM 1331 N N . GLN A 1 173 ? 2.410 1.843 -16.013 1.00 93.50 173 GLN A N 1
ATOM 1332 C CA . GLN A 1 173 ? 3.367 2.729 -16.680 1.00 93.50 173 GLN A CA 1
ATOM 1333 C C . GLN A 1 173 ? 4.800 2.454 -16.222 1.00 93.50 173 GLN A C 1
ATOM 1335 O O . GLN A 1 173 ? 5.679 2.226 -17.053 1.00 93.50 173 GLN A O 1
ATOM 1340 N N . ALA A 1 174 ? 5.033 2.373 -14.912 1.00 93.81 174 ALA A N 1
ATOM 1341 C CA . ALA A 1 174 ? 6.348 2.029 -14.383 1.00 93.81 174 ALA A CA 1
ATOM 1342 C C . ALA A 1 174 ? 6.808 0.634 -14.834 1.00 93.81 174 ALA A C 1
ATOM 1344 O O . ALA A 1 174 ? 7.941 0.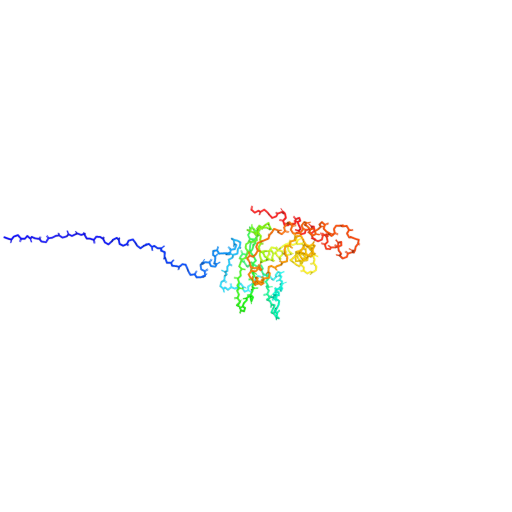476 -15.280 1.00 93.81 174 ALA A O 1
ATOM 1345 N N . SER A 1 175 ? 5.935 -0.377 -14.836 1.00 94.38 175 SER A N 1
ATOM 1346 C CA . SER A 1 175 ? 6.281 -1.697 -15.376 1.00 94.38 175 SER A CA 1
ATOM 1347 C C . SER A 1 175 ? 6.669 -1.639 -16.856 1.00 94.38 175 SER A C 1
ATOM 1349 O O . SER A 1 175 ? 7.597 -2.340 -17.256 1.00 94.38 175 SER A O 1
ATOM 1351 N N . ALA A 1 176 ? 6.013 -0.805 -17.666 1.00 92.62 176 ALA A N 1
ATOM 1352 C CA . ALA A 1 176 ? 6.352 -0.644 -19.078 1.00 92.62 176 ALA A CA 1
ATOM 1353 C C . ALA A 1 176 ? 7.746 -0.030 -19.296 1.00 92.62 176 ALA A C 1
ATOM 1355 O O . ALA A 1 176 ? 8.420 -0.411 -20.253 1.00 92.62 176 ALA A O 1
ATOM 1356 N N . LEU A 1 177 ? 8.188 0.863 -18.406 1.00 91.38 177 LEU A N 1
ATOM 1357 C CA . LEU A 1 177 ? 9.527 1.465 -18.438 1.00 91.38 177 LEU A CA 1
ATOM 1358 C C . LEU A 1 177 ? 10.622 0.473 -18.027 1.00 91.38 177 LEU A C 1
ATOM 1360 O O . LEU A 1 177 ? 11.716 0.482 -18.584 1.00 91.38 177 LEU A O 1
ATOM 1364 N N . LEU A 1 178 ? 10.326 -0.403 -17.065 1.00 92.06 178 LEU A N 1
ATOM 1365 C CA . LEU A 1 178 ? 11.312 -1.322 -16.489 1.00 92.06 178 LEU A CA 1
ATOM 1366 C C . LEU A 1 178 ? 11.469 -2.630 -17.287 1.00 92.06 178 LEU A C 1
ATOM 1368 O O . LEU A 1 178 ? 12.466 -3.330 -17.114 1.00 92.06 178 LEU A O 1
ATOM 1372 N N . LYS A 1 179 ? 10.502 -2.977 -18.151 1.00 91.88 179 LYS A N 1
ATOM 1373 C CA . LYS A 1 179 ? 10.378 -4.311 -18.775 1.00 91.88 179 LYS A CA 1
ATOM 1374 C C . LYS A 1 179 ? 11.597 -4.772 -19.588 1.00 91.88 179 LYS A C 1
ATOM 1376 O O . LYS A 1 179 ? 11.881 -5.964 -19.600 1.00 91.88 179 LYS A O 1
ATOM 1381 N N . GLU A 1 180 ? 12.287 -3.850 -20.265 1.00 89.62 180 GLU A N 1
ATOM 1382 C CA . GLU A 1 180 ? 13.401 -4.170 -21.178 1.00 89.62 180 GLU A CA 1
ATOM 1383 C C . GLU A 1 180 ? 14.769 -4.121 -20.479 1.00 89.62 180 GLU A C 1
ATOM 1385 O O . GLU A 1 180 ? 15.798 -4.380 -21.101 1.00 89.62 180 GLU A O 1
ATOM 1390 N N . SER A 1 181 ? 14.814 -3.768 -19.191 1.00 89.44 181 SER A N 1
ATOM 1391 C CA . SER A 1 181 ? 16.085 -3.648 -18.483 1.00 89.44 181 SER A CA 1
ATOM 1392 C C . SER A 1 181 ? 16.715 -5.017 -18.229 1.00 89.44 181 SER A C 1
ATOM 1394 O O . SER A 1 181 ? 16.068 -5.941 -17.732 1.00 89.44 181 SER A O 1
ATOM 1396 N N . SER A 1 182 ? 18.008 -5.142 -18.527 1.00 88.69 182 SER A N 1
ATOM 1397 C CA . SER A 1 182 ? 18.808 -6.325 -18.199 1.00 88.69 182 SER A CA 1
ATOM 1398 C C . SER A 1 182 ? 19.346 -6.311 -16.766 1.00 88.69 182 SER A C 1
ATOM 1400 O O . SER A 1 182 ? 19.770 -7.358 -16.275 1.00 88.69 182 SER A O 1
ATOM 1402 N N . GLU A 1 183 ? 19.318 -5.156 -16.092 1.00 93.81 183 GLU A N 1
ATOM 1403 C CA . GLU A 1 183 ? 19.829 -4.990 -14.730 1.00 93.81 183 GLU A CA 1
ATOM 1404 C C . GLU A 1 183 ? 19.012 -5.812 -13.733 1.00 93.81 183 GLU A C 1
ATOM 1406 O O . GLU A 1 183 ? 17.788 -5.699 -13.657 1.00 93.81 183 GLU A O 1
ATOM 1411 N N . MET A 1 184 ? 19.684 -6.648 -12.940 1.00 90.88 184 MET A N 1
ATOM 1412 C CA . MET A 1 184 ? 19.012 -7.627 -12.077 1.00 90.88 184 MET A CA 1
ATOM 1413 C C . MET A 1 184 ? 18.078 -6.971 -11.052 1.00 90.88 184 MET A C 1
ATOM 1415 O O . MET A 1 184 ? 16.964 -7.448 -10.844 1.00 90.88 184 MET A O 1
ATOM 1419 N N . SER A 1 185 ? 18.506 -5.861 -10.447 1.00 89.19 185 SER A N 1
ATOM 1420 C CA . SER A 1 185 ? 17.702 -5.089 -9.491 1.00 89.19 185 SER A CA 1
ATOM 1421 C C . SER A 1 185 ? 16.464 -4.468 -10.143 1.00 89.19 185 SER A C 1
ATOM 1423 O O . SER A 1 185 ? 15.381 -4.479 -9.560 1.00 89.19 185 SER A O 1
ATOM 1425 N N . VAL A 1 186 ? 16.596 -3.985 -11.379 1.00 91.19 186 VAL A N 1
ATOM 1426 C CA . VAL A 1 186 ? 15.485 -3.414 -12.149 1.00 91.19 186 VAL A CA 1
ATOM 1427 C C . VAL A 1 186 ? 14.499 -4.503 -12.563 1.00 91.19 186 VAL A C 1
ATOM 1429 O O . VAL A 1 186 ? 13.287 -4.314 -12.462 1.00 91.19 186 VAL A O 1
ATOM 1432 N N . ARG A 1 187 ? 14.998 -5.678 -12.961 1.00 93.12 187 ARG A N 1
ATOM 1433 C CA . ARG A 1 187 ? 14.160 -6.844 -13.271 1.00 93.12 187 ARG A CA 1
ATOM 1434 C C . ARG A 1 187 ? 13.388 -7.338 -12.052 1.00 93.12 187 ARG A C 1
ATOM 1436 O O . ARG A 1 187 ? 12.213 -7.674 -12.182 1.00 93.12 187 ARG A O 1
ATOM 1443 N N . ASP A 1 188 ? 14.015 -7.368 -10.880 1.00 93.56 188 ASP A N 1
ATOM 1444 C CA . ASP A 1 188 ? 13.342 -7.708 -9.624 1.00 93.56 188 ASP A CA 1
ATOM 1445 C C . ASP A 1 188 ? 12.219 -6.709 -9.295 1.00 93.56 188 ASP A C 1
ATOM 1447 O O . ASP A 1 188 ? 11.083 -7.123 -9.036 1.00 93.56 188 ASP A O 1
ATOM 1451 N N . LEU A 1 189 ? 12.486 -5.401 -9.413 1.00 93.81 189 LEU A N 1
ATOM 1452 C CA . LEU A 1 189 ? 11.462 -4.365 -9.251 1.00 93.81 189 LEU A CA 1
ATOM 1453 C C . LEU A 1 189 ? 10.320 -4.528 -10.262 1.00 93.81 189 LEU A C 1
ATOM 1455 O O . LEU A 1 189 ? 9.155 -4.451 -9.877 1.00 93.81 189 LEU A O 1
ATOM 1459 N N . PHE A 1 190 ? 10.623 -4.817 -11.529 1.00 96.00 190 PHE A N 1
ATOM 1460 C CA . PHE A 1 190 ? 9.616 -5.084 -12.556 1.00 96.00 190 PHE A CA 1
ATOM 1461 C C . PHE A 1 190 ? 8.713 -6.269 -12.186 1.00 96.00 190 PHE A C 1
ATOM 1463 O O . PHE A 1 190 ? 7.488 -6.154 -12.257 1.00 96.00 190 PHE A O 1
ATOM 1470 N N . LEU A 1 191 ? 9.287 -7.400 -11.764 1.00 96.38 191 LEU A N 1
ATOM 1471 C CA . LEU A 1 191 ? 8.517 -8.590 -11.385 1.00 96.38 191 LEU A CA 1
ATOM 1472 C C . LEU A 1 191 ? 7.623 -8.321 -10.168 1.00 96.38 191 LEU A C 1
ATOM 1474 O O . LEU A 1 191 ? 6.440 -8.679 -10.176 1.00 96.38 191 LEU A O 1
ATOM 1478 N N . LYS A 1 192 ? 8.157 -7.643 -9.147 1.00 96.81 192 LYS A N 1
ATOM 1479 C CA . LYS A 1 192 ? 7.396 -7.232 -7.958 1.00 96.81 192 LYS A CA 1
ATOM 1480 C C . LYS A 1 192 ? 6.299 -6.227 -8.308 1.00 96.81 192 LYS A C 1
ATOM 1482 O O . LYS A 1 192 ? 5.171 -6.380 -7.846 1.00 96.81 192 LYS A O 1
ATOM 1487 N N . GLY A 1 193 ? 6.595 -5.260 -9.173 1.00 96.56 193 GLY A N 1
ATOM 1488 C CA . GLY A 1 193 ? 5.644 -4.281 -9.696 1.00 96.56 193 GLY A CA 1
ATOM 1489 C C . GLY A 1 193 ? 4.508 -4.924 -10.490 1.00 96.56 193 GLY A C 1
ATOM 1490 O O . GLY A 1 193 ? 3.344 -4.572 -10.305 1.00 96.56 193 GLY A O 1
ATOM 1491 N N . ARG A 1 194 ? 4.802 -5.949 -11.298 1.00 96.69 194 ARG A N 1
ATOM 1492 C CA . ARG A 1 194 ? 3.773 -6.746 -11.982 1.00 96.69 194 ARG A CA 1
ATOM 1493 C C . ARG A 1 194 ? 2.897 -7.527 -11.012 1.00 96.69 194 ARG A C 1
ATOM 1495 O O . ARG A 1 194 ? 1.681 -7.543 -11.178 1.00 96.69 194 ARG A O 1
ATOM 1502 N N . LYS A 1 195 ? 3.494 -8.163 -9.999 1.00 97.56 195 LYS A N 1
ATOM 1503 C CA . LYS A 1 195 ? 2.731 -8.867 -8.958 1.00 97.56 195 LYS A CA 1
ATOM 1504 C C . LYS A 1 195 ? 1.799 -7.904 -8.219 1.00 97.56 195 LYS A C 1
ATOM 1506 O O . LYS A 1 195 ? 0.632 -8.233 -8.035 1.00 97.56 195 LYS A O 1
ATOM 1511 N N . LEU A 1 196 ? 2.296 -6.714 -7.872 1.00 97.69 196 LEU A N 1
ATOM 1512 C CA . LEU A 1 196 ? 1.501 -5.649 -7.264 1.00 97.69 196 LEU A CA 1
ATOM 1513 C C . LEU A 1 196 ? 0.346 -5.218 -8.173 1.00 97.69 196 LEU A C 1
ATOM 1515 O O . LEU A 1 196 ? -0.791 -5.196 -7.725 1.00 97.69 196 LEU A O 1
ATOM 1519 N N . THR A 1 197 ? 0.618 -4.941 -9.450 1.00 97.31 197 THR A N 1
ATOM 1520 C CA . THR A 1 197 ? -0.407 -4.524 -10.425 1.00 97.31 197 THR A CA 1
ATOM 1521 C C . THR A 1 197 ? -1.533 -5.553 -10.509 1.00 97.31 197 THR A C 1
ATOM 1523 O O . THR A 1 197 ? -2.692 -5.207 -10.303 1.00 97.31 197 THR A O 1
ATOM 1526 N N . ASN A 1 198 ? -1.185 -6.834 -10.676 1.00 96.69 198 ASN A N 1
ATOM 1527 C CA . ASN A 1 198 ? -2.160 -7.926 -10.717 1.00 96.69 198 ASN A CA 1
ATOM 1528 C C . ASN A 1 198 ? -2.987 -8.033 -9.423 1.00 96.69 198 ASN A C 1
ATOM 1530 O O . ASN A 1 198 ? -4.147 -8.429 -9.468 1.00 96.69 198 ASN A O 1
ATOM 1534 N N . PHE A 1 199 ? -2.389 -7.750 -8.261 1.00 96.69 199 PHE A N 1
ATOM 1535 C CA . PHE A 1 199 ? -3.108 -7.732 -6.985 1.00 96.69 199 PHE A CA 1
ATOM 1536 C C . PHE A 1 199 ? -4.109 -6.569 -6.927 1.00 96.69 199 PHE A C 1
ATOM 1538 O O . PHE A 1 199 ? -5.252 -6.772 -6.519 1.00 96.69 199 PHE A O 1
ATOM 1545 N N . LEU A 1 200 ? -3.708 -5.377 -7.379 1.00 96.62 200 LEU A N 1
ATOM 1546 C CA . LEU A 1 200 ? -4.569 -4.192 -7.401 1.00 96.62 200 LEU A CA 1
ATOM 1547 C C . LEU A 1 200 ? -5.740 -4.335 -8.382 1.00 96.62 200 LEU A C 1
ATOM 1549 O O . LEU A 1 200 ? -6.848 -3.926 -8.057 1.00 96.62 200 LEU A O 1
ATOM 1553 N N . GLU A 1 201 ? -5.524 -4.953 -9.543 1.00 95.31 201 GLU A N 1
ATOM 1554 C CA . GLU A 1 201 ? -6.571 -5.214 -10.547 1.00 95.31 201 GLU A CA 1
ATOM 1555 C C . GLU A 1 201 ? -7.655 -6.189 -10.071 1.00 95.31 201 GLU A C 1
ATOM 1557 O O . GLU A 1 201 ? -8.765 -6.175 -10.593 1.00 95.31 201 GLU A O 1
ATOM 1562 N N . ARG A 1 202 ? -7.345 -7.040 -9.086 1.00 92.38 202 ARG A N 1
ATOM 1563 C CA . ARG A 1 202 ? -8.288 -8.018 -8.517 1.00 92.38 202 ARG A CA 1
ATOM 1564 C C . ARG A 1 202 ? -9.137 -7.464 -7.382 1.00 92.38 202 ARG A C 1
ATOM 1566 O O . ARG A 1 202 ? -9.995 -8.186 -6.882 1.00 92.38 202 ARG A O 1
ATOM 1573 N N . GLN A 1 203 ? -8.873 -6.241 -6.930 1.00 85.56 203 GLN A N 1
ATOM 1574 C CA . GLN A 1 203 ? -9.697 -5.628 -5.897 1.00 85.56 203 GLN A CA 1
ATOM 1575 C C . GLN A 1 203 ? -11.043 -5.267 -6.532 1.00 85.56 203 GLN A C 1
ATOM 1577 O O . GLN A 1 203 ? -11.135 -4.302 -7.285 1.00 85.56 203 GLN A O 1
ATOM 1582 N N . GLU A 1 204 ? -12.063 -6.086 -6.281 1.00 69.44 204 GLU A N 1
ATOM 1583 C CA . GLU A 1 204 ? -13.446 -5.784 -6.656 1.00 69.44 204 GLU A CA 1
ATOM 1584 C C . GLU A 1 204 ? -13.956 -4.641 -5.764 1.00 69.44 204 GLU A C 1
ATOM 1586 O O . GLU A 1 204 ? -13.795 -4.697 -4.542 1.00 69.44 204 GLU A O 1
ATOM 1591 N N . PHE A 1 205 ? -14.532 -3.601 -6.375 1.00 60.25 205 PHE A N 1
ATOM 1592 C CA . PHE A 1 205 ? -15.026 -2.392 -5.708 1.00 60.25 205 PHE A CA 1
ATOM 1593 C C . PHE A 1 205 ? -16.488 -2.104 -6.052 1.00 60.25 205 PHE A C 1
ATOM 1595 O O . PHE A 1 205 ? -16.888 -2.342 -7.215 1.00 60.25 205 PHE A O 1
#